Protein AF-A0A2G6J8K9-F1 (afdb_monomer_lite)

pLDDT: mean 83.08, std 15.12, range [38.12, 98.62]

Foldseek 3Di:
DDDDDDDDDDDDDDDDDDDDDDPDPDDQDADPLLVVLQVQLVVLVDQCSLVVSLVSLVVCLVVVVVDPRHPRNVSSVVSNVSSVVSNVVSVVVVCVVVVVVVLLVVLLVQCVQVVVQVVLLVVLQLVQLVDWDADPVRHTDDRFGDADKLDWVVNDQCCPVVALKRPDDQVSCVDPNNVSSVGGDDDIGRWTKMWHDDRFKIKIKIWGDHRNPPDIWIWIKMWGADPVRDIDIDDRPTDPSRD

Sequence (243 aa):
MNSKEAMKSSSCSPPGKVQPSPLTPQKPKTSTLAIVALVFSLLFFIPFFPLIGAILGIVALVRVSSRLHLSGKGLAIAAIPVGFFVFVVFQATMAAIAIPAFTRYLRKAKSVEATEGLGKIRLGAKSFTQVEHVDKTKALLTAGFPVGDTGWTPSERCCASGTPTCTSAATSWNTPLWRALKFQISGPHYYQFRYTGTASSFVAEARGDLDCDGVFSSYTIRGTRNADGSVWITGPVIRNELE

Secondary structure (DSSP, 8-state):
----------PPPPPPP-PPPP----PPPBPHHHHHHHHHHH-TTSTTHHHHHHHHHHHHHHHHHT-TT-B-HHHHHHHHHHHHHHHHHHHHHHHHHHHHHHHHHHHHHHHHHHHHHHHHHHHHHHHHTTS--B-TTSPBPPSSSPPEE--SBSSS-GGGGSSSS----GGGG-SHHHHHTT----S--S-EEEEEE-SSEEEEEEEE-SSSSS--EEEEEEEEE-TTS-EEEEEEEEESTT-

Radius of gyration: 43.78 Å; chains: 1; bounding box: 105×67×148 Å

Structure (mmCIF, N/CA/C/O backbone):
data_AF-A0A2G6J8K9-F1
#
_entry.id   AF-A0A2G6J8K9-F1
#
loop_
_atom_site.group_PDB
_atom_site.id
_atom_site.type_symbol
_atom_site.label_atom_id
_atom_site.label_alt_id
_atom_site.label_comp_id
_atom_site.label_asym_id
_atom_site.label_entity_id
_atom_site.label_seq_id
_atom_site.pdbx_PDB_ins_code
_atom_site.Cartn_x
_atom_site.Cartn_y
_atom_site.Cartn_z
_atom_site.occupancy
_atom_site.B_iso_or_equiv
_atom_site.auth_seq_id
_atom_site.auth_comp_id
_atom_site.auth_asym_id
_atom_site.auth_atom_id
_atom_site.pdbx_PDB_model_num
ATOM 1 N N . MET A 1 1 ? -72.322 52.592 115.927 1.00 38.12 1 MET A N 1
ATOM 2 C CA . MET A 1 1 ? -72.782 53.449 114.813 1.00 38.12 1 MET A CA 1
ATOM 3 C C . MET A 1 1 ? -72.254 52.882 113.503 1.00 38.12 1 MET A C 1
ATOM 5 O O . MET A 1 1 ? -71.100 52.490 113.453 1.00 38.12 1 MET A O 1
ATOM 9 N N . ASN A 1 2 ? -73.151 52.749 112.524 1.00 40.47 2 ASN A N 1
ATOM 10 C CA . ASN A 1 2 ? -73.012 52.059 111.233 1.00 40.47 2 ASN A CA 1
ATOM 11 C C . ASN A 1 2 ? -71.862 52.559 110.338 1.00 40.47 2 ASN A C 1
ATOM 13 O O . ASN A 1 2 ? -71.649 53.764 110.262 1.00 40.47 2 ASN A O 1
ATOM 17 N N . SER A 1 3 ? -71.249 51.660 109.553 1.00 41.09 3 SER A N 1
ATOM 18 C CA . SER A 1 3 ? -71.538 51.539 108.108 1.00 41.09 3 SER A CA 1
ATOM 19 C C . SER A 1 3 ? -70.745 50.416 107.418 1.00 41.09 3 SER A C 1
ATOM 21 O O . SER A 1 3 ? -69.646 50.056 107.823 1.00 41.09 3 SER A O 1
ATOM 23 N N . LYS A 1 4 ? -71.400 49.847 106.401 1.00 48.12 4 LYS A N 1
ATOM 24 C CA . LYS A 1 4 ? -71.054 48.708 105.531 1.00 48.12 4 LYS A CA 1
ATOM 25 C C . LYS A 1 4 ? -70.060 49.113 104.434 1.00 48.12 4 LYS A C 1
ATOM 27 O O . LYS A 1 4 ? -70.138 50.262 104.036 1.00 48.12 4 LYS A O 1
ATOM 32 N N . GLU A 1 5 ? -69.331 48.150 103.852 1.00 48.12 5 GLU A N 1
ATOM 33 C CA . GLU A 1 5 ? -69.071 47.987 102.395 1.00 48.12 5 GLU A CA 1
ATOM 34 C C . GLU A 1 5 ? -68.638 46.519 102.146 1.00 48.12 5 GLU A C 1
ATOM 36 O O . GLU A 1 5 ? -67.693 46.030 102.750 1.00 48.12 5 GLU A O 1
ATOM 41 N N . ALA A 1 6 ? -69.492 45.665 101.570 1.00 45.97 6 ALA A N 1
ATOM 42 C CA . ALA A 1 6 ? -69.664 45.388 100.135 1.00 45.97 6 ALA A CA 1
ATOM 43 C C . ALA A 1 6 ? -68.544 44.504 99.528 1.00 45.97 6 ALA A C 1
ATOM 45 O O . ALA A 1 6 ? -67.516 44.960 99.043 1.00 45.97 6 ALA A O 1
ATOM 46 N N . MET A 1 7 ? -68.806 43.195 99.546 1.00 41.75 7 MET A N 1
ATOM 47 C CA . MET A 1 7 ? -68.012 42.098 98.988 1.00 41.75 7 MET A CA 1
ATOM 48 C C . MET A 1 7 ? -68.175 42.068 97.453 1.00 41.75 7 MET A C 1
ATOM 50 O O . MET A 1 7 ? -69.289 41.876 96.964 1.00 41.75 7 MET A O 1
ATOM 54 N N . LYS A 1 8 ? -67.093 42.261 96.680 1.00 46.97 8 LYS A N 1
ATOM 55 C CA . LYS A 1 8 ? -67.105 42.148 95.209 1.00 46.97 8 LYS A CA 1
ATOM 56 C C . LYS A 1 8 ? -66.384 40.876 94.757 1.00 46.97 8 LYS A C 1
ATOM 58 O O . LYS A 1 8 ? -65.197 40.691 95.002 1.00 46.97 8 LYS A O 1
ATOM 63 N N . SER A 1 9 ? -67.161 40.014 94.106 1.00 46.62 9 SER A N 1
ATOM 64 C CA . SER A 1 9 ? -66.776 38.778 93.422 1.00 46.62 9 SER A CA 1
ATOM 65 C C . SER A 1 9 ? -65.654 39.000 92.399 1.00 46.62 9 SER A C 1
ATOM 67 O O . SER A 1 9 ? -65.756 39.893 91.558 1.00 46.62 9 SER A O 1
ATOM 69 N N . SER A 1 10 ? -64.616 38.160 92.450 1.00 49.78 10 SER A N 1
ATOM 70 C CA . SER A 1 10 ? -63.617 38.013 91.389 1.00 49.78 10 SER A CA 1
ATOM 71 C C . SER A 1 10 ? -63.545 36.533 91.012 1.00 49.78 10 SER A C 1
ATOM 73 O O . SER A 1 10 ? -63.047 35.699 91.767 1.00 49.78 10 SER A O 1
ATOM 75 N N . SER A 1 11 ? -64.153 36.195 89.876 1.00 47.72 11 SER A N 1
ATOM 76 C CA . SER A 1 11 ? -64.235 34.847 89.318 1.00 47.72 11 SER A CA 1
ATOM 77 C C . SER A 1 11 ? -62.909 34.440 88.670 1.00 47.72 11 SER A C 1
ATOM 79 O O . SER A 1 11 ? -62.469 35.068 87.708 1.00 47.72 11 SER A O 1
ATOM 81 N N . CYS A 1 12 ? -62.306 33.355 89.150 1.00 42.00 12 CYS A N 1
ATOM 82 C CA . CYS A 1 12 ? -61.176 32.693 88.504 1.00 42.00 12 CYS A CA 1
ATOM 83 C C . CYS A 1 12 ? -61.715 31.699 87.452 1.00 42.00 12 CYS A C 1
ATOM 85 O O . CYS A 1 12 ? -62.449 30.777 87.803 1.00 42.00 12 CYS A O 1
ATOM 87 N N . SER A 1 13 ? -61.400 31.904 86.166 1.00 52.53 13 SER A N 1
ATOM 88 C CA . SER A 1 13 ? -61.689 30.937 85.089 1.00 52.53 13 SER A CA 1
ATOM 89 C C . SER A 1 13 ? -60.585 29.873 84.996 1.00 52.53 13 SER A C 1
ATOM 91 O O . SER A 1 13 ? -59.412 30.220 85.141 1.00 52.53 13 SER A O 1
ATOM 93 N N . PRO A 1 14 ? -60.917 28.596 84.726 1.00 60.81 14 PRO A N 1
ATOM 94 C CA . PRO A 1 14 ? -59.929 27.529 84.586 1.00 60.81 14 PRO A CA 1
ATOM 95 C C . PRO A 1 14 ? -59.166 27.599 83.245 1.00 60.81 14 PRO A C 1
ATOM 97 O O . PRO A 1 14 ? -59.677 28.149 82.266 1.00 60.81 14 PRO A O 1
ATOM 100 N N . PRO A 1 15 ? -57.947 27.028 83.171 1.00 53.97 15 PRO A N 1
ATOM 101 C CA . PRO A 1 15 ? -57.087 27.097 81.991 1.00 53.97 15 PRO A CA 1
ATOM 102 C C . PRO A 1 15 ? -57.654 26.282 80.818 1.00 53.97 15 PRO A C 1
ATOM 104 O O . PRO A 1 15 ? -58.035 25.119 80.965 1.00 53.97 15 PRO A O 1
ATOM 107 N N . GLY A 1 16 ? -57.688 26.900 79.634 1.00 49.59 16 GLY A N 1
ATOM 108 C CA . GLY A 1 16 ? -58.119 26.269 78.388 1.00 49.59 16 GLY A CA 1
ATOM 109 C C . GLY A 1 16 ? -57.218 25.094 77.995 1.00 49.59 16 GLY A C 1
ATOM 110 O O . GLY A 1 16 ? -55.992 25.197 78.011 1.00 49.59 16 GLY A O 1
ATOM 111 N N . LYS A 1 17 ? -57.831 23.963 77.629 1.00 49.38 17 LYS A N 1
ATOM 112 C CA . LYS A 1 17 ? -57.125 22.796 77.089 1.00 49.38 17 LYS A CA 1
ATOM 113 C C . LYS A 1 17 ? -56.501 23.151 75.735 1.00 49.38 17 LYS A C 1
ATOM 115 O O . LYS A 1 17 ? -57.218 23.496 74.801 1.00 49.38 17 LYS A O 1
ATOM 120 N N . VAL A 1 18 ? -55.181 23.015 75.617 1.00 56.81 18 VAL A N 1
ATOM 121 C CA . VAL A 1 18 ? -54.472 23.058 74.331 1.00 56.81 18 VAL A CA 1
ATOM 122 C C . VAL A 1 18 ? -54.778 21.764 73.581 1.00 56.81 18 VAL A C 1
ATOM 124 O O . VAL A 1 18 ? -54.439 20.671 74.032 1.00 56.81 18 VAL A O 1
ATOM 127 N N . GLN A 1 19 ? -55.463 21.887 72.452 1.00 51.47 19 GLN A N 1
ATOM 128 C CA . GLN A 1 19 ? -55.810 20.775 71.577 1.00 51.47 19 GLN A CA 1
ATOM 129 C C . GLN A 1 19 ? -54.611 20.487 70.650 1.00 51.47 19 GLN A C 1
ATOM 131 O O . GLN A 1 19 ? -54.146 21.411 69.982 1.00 51.47 19 GLN A O 1
ATOM 136 N N . PRO A 1 20 ? -54.058 19.260 70.607 1.00 54.25 20 PRO A N 1
ATOM 137 C CA . PRO A 1 20 ? -52.953 18.944 69.708 1.00 54.25 20 PRO A CA 1
ATOM 138 C C . PRO A 1 20 ? -53.436 18.934 68.250 1.00 54.25 20 PRO A C 1
ATOM 140 O O . PRO A 1 20 ? -54.404 18.255 67.908 1.00 54.25 20 PRO A O 1
ATOM 143 N N . SER A 1 21 ? -52.758 19.700 67.393 1.00 52.22 21 SER A N 1
ATOM 144 C CA . SER A 1 21 ? -53.014 19.751 65.950 1.00 52.22 21 SER A CA 1
ATOM 145 C C . SER A 1 21 ? -52.847 18.368 65.295 1.00 52.22 21 SER A C 1
ATOM 147 O O . SER A 1 21 ? -51.946 17.622 65.689 1.00 52.22 21 SER A O 1
ATOM 149 N N . PRO A 1 22 ? -53.640 18.012 64.264 1.00 51.72 22 PRO A N 1
ATOM 150 C CA . PRO A 1 22 ? -53.501 16.729 63.582 1.00 51.72 22 PRO A CA 1
ATOM 151 C C . PRO A 1 22 ? -52.156 16.664 62.848 1.00 51.72 22 PRO A C 1
ATOM 153 O O . PRO A 1 22 ? -51.859 17.514 62.007 1.00 51.72 22 PRO A O 1
ATOM 156 N N . LEU A 1 23 ? -51.346 15.642 63.131 1.00 47.69 23 LEU A N 1
ATOM 157 C CA . LEU A 1 23 ? -50.164 15.310 62.336 1.00 47.69 23 LEU A CA 1
ATOM 158 C C . LEU A 1 23 ? -50.631 14.796 60.967 1.00 47.69 23 LEU A C 1
ATOM 160 O O . LEU A 1 23 ? -50.837 13.599 60.778 1.00 47.69 23 LEU A O 1
ATOM 164 N N . THR A 1 24 ? -50.830 15.688 59.998 1.00 58.38 24 THR A N 1
ATOM 165 C CA . THR A 1 24 ? -51.022 15.268 58.606 1.00 58.38 24 THR A CA 1
ATOM 166 C C . THR A 1 24 ? -49.774 14.507 58.147 1.00 58.38 24 THR A C 1
ATOM 168 O O . THR A 1 24 ? -48.673 15.053 58.289 1.00 58.38 24 THR A O 1
ATOM 171 N N . PRO A 1 25 ? -49.901 13.292 57.581 1.00 56.62 25 PRO A N 1
ATOM 172 C CA . PRO A 1 25 ? -48.766 12.553 57.042 1.00 56.62 25 PRO A CA 1
ATOM 173 C C . PRO A 1 25 ? -48.065 13.405 55.976 1.00 56.62 25 PRO A C 1
ATOM 175 O O . PRO A 1 25 ? -48.616 13.654 54.903 1.00 56.62 25 PRO A O 1
ATOM 178 N N . GLN A 1 26 ? -46.864 13.905 56.273 1.00 56.06 26 GLN A N 1
ATOM 179 C CA . GLN A 1 26 ? -46.052 14.625 55.295 1.00 56.06 26 GLN A CA 1
ATOM 180 C C . GLN A 1 26 ? -45.696 13.653 54.166 1.00 56.06 26 GLN A C 1
ATOM 182 O O . GLN A 1 26 ? -44.908 12.727 54.351 1.00 56.06 26 GLN A O 1
ATOM 187 N N . LYS A 1 27 ? -46.305 13.847 52.991 1.00 59.97 27 LYS A N 1
ATOM 188 C CA . LYS A 1 27 ? -46.014 13.064 51.787 1.00 59.97 27 LYS A CA 1
ATOM 189 C C . LYS A 1 27 ? -44.524 13.250 51.447 1.00 59.97 27 LYS A C 1
ATOM 191 O O . LYS A 1 27 ? -44.116 14.388 51.196 1.00 59.97 27 LYS A O 1
ATOM 196 N N . PRO A 1 28 ? -43.698 12.190 51.459 1.00 60.91 28 PRO A N 1
ATOM 197 C CA . PRO A 1 28 ? -42.257 12.326 51.277 1.00 60.91 28 PRO A CA 1
ATOM 198 C C . PRO A 1 28 ? -41.944 12.936 49.903 1.00 60.91 28 PRO A C 1
ATOM 200 O O . PRO A 1 28 ? -42.417 12.447 48.878 1.00 60.91 28 PRO A O 1
ATOM 203 N N . LYS A 1 29 ? -41.154 14.018 49.881 1.00 66.50 29 LYS A N 1
ATOM 204 C CA . LYS A 1 29 ? -40.707 14.691 48.650 1.00 66.50 29 LYS A CA 1
ATOM 205 C C . LYS A 1 29 ? -39.437 14.011 48.131 1.00 66.50 29 LYS A C 1
ATOM 207 O O . LYS A 1 29 ? -38.464 13.865 48.872 1.00 66.50 29 LYS A O 1
ATOM 212 N N . THR A 1 30 ? -39.446 13.584 46.873 1.00 67.69 30 THR A N 1
ATOM 213 C CA . THR A 1 30 ? -38.285 12.993 46.194 1.00 67.69 30 THR A CA 1
ATOM 214 C C . THR A 1 30 ? -37.224 14.053 45.910 1.00 67.69 30 THR A C 1
ATOM 216 O O . THR A 1 30 ? -37.538 15.189 45.563 1.00 67.69 30 THR A O 1
ATOM 219 N N . SER A 1 31 ? -35.948 13.695 46.064 1.00 71.00 31 SER A N 1
ATOM 220 C CA . SER A 1 31 ? -34.842 14.631 45.840 1.00 71.00 31 SER A CA 1
ATOM 221 C C . SER A 1 31 ? -34.649 14.902 44.344 1.00 71.00 31 SER A C 1
ATOM 223 O O . SER A 1 31 ? -34.338 13.980 43.589 1.00 71.00 31 SER A O 1
ATOM 225 N N . THR A 1 32 ? -34.773 16.163 43.916 1.00 78.94 32 THR A N 1
ATOM 226 C CA . THR A 1 32 ? -34.560 16.597 42.520 1.00 78.94 32 THR A CA 1
ATOM 227 C C . THR A 1 32 ? -33.202 16.147 41.983 1.00 78.94 32 THR A C 1
ATOM 229 O O . THR A 1 32 ? -33.098 15.742 40.832 1.00 78.94 32 THR A O 1
ATOM 232 N N . LEU A 1 33 ? -32.171 16.125 42.837 1.00 71.75 33 LEU A N 1
ATOM 233 C CA . LEU A 1 33 ? -30.823 15.688 42.466 1.00 71.75 33 LEU A CA 1
ATOM 234 C C . LEU A 1 33 ? -30.770 14.202 42.061 1.00 71.75 33 LEU A C 1
ATOM 236 O O . LEU A 1 33 ? -30.007 13.844 41.173 1.00 71.75 33 LEU A O 1
ATOM 240 N N . ALA A 1 34 ? -31.594 13.346 42.678 1.00 73.06 34 ALA A N 1
ATOM 241 C CA . ALA A 1 34 ? -31.662 11.922 42.339 1.00 73.06 34 ALA A CA 1
ATOM 242 C C . ALA A 1 34 ? -32.376 11.692 40.998 1.00 73.06 34 ALA A C 1
ATOM 244 O O . ALA A 1 34 ? -31.975 10.825 40.227 1.00 73.06 34 ALA A O 1
ATOM 245 N N . ILE A 1 35 ? -33.400 12.499 40.699 1.00 77.44 35 ILE A N 1
ATOM 246 C CA . ILE A 1 35 ? -34.094 12.478 39.404 1.00 77.44 35 ILE A CA 1
ATOM 247 C C . ILE A 1 35 ? -33.148 12.962 38.301 1.00 77.44 35 ILE A C 1
ATOM 249 O O . ILE A 1 35 ? -33.030 12.310 37.272 1.00 77.44 35 ILE A O 1
ATOM 253 N N . VAL A 1 36 ? -32.424 14.061 38.535 1.00 80.75 36 VAL A N 1
ATOM 254 C CA . VAL A 1 36 ? -31.429 14.582 37.588 1.00 80.75 36 VAL A CA 1
ATOM 255 C C . VAL A 1 36 ? -30.325 13.549 37.348 1.00 80.75 36 VAL A C 1
ATOM 257 O O . VAL A 1 36 ? -30.042 13.242 36.197 1.00 80.75 36 VAL A O 1
ATOM 260 N N . ALA A 1 37 ? -29.767 12.932 38.394 1.00 74.19 37 ALA A N 1
ATOM 261 C CA . ALA A 1 37 ? -28.772 11.867 38.236 1.00 74.19 37 ALA A CA 1
ATOM 262 C C . ALA A 1 37 ? -29.293 10.695 37.382 1.00 74.19 37 ALA A C 1
ATOM 264 O O . ALA A 1 37 ? -28.580 10.215 36.504 1.00 74.19 37 ALA A O 1
ATOM 265 N N . LEU A 1 38 ? -30.552 10.283 37.577 1.00 71.50 38 LEU A N 1
ATOM 266 C CA . LEU A 1 38 ? -31.183 9.239 36.767 1.00 71.50 38 LEU A CA 1
ATOM 267 C C . LEU A 1 38 ? -31.327 9.659 35.295 1.00 71.50 38 LEU A C 1
ATOM 269 O O . LEU A 1 38 ? -30.992 8.881 34.407 1.00 71.50 38 LEU A O 1
ATOM 273 N N . VAL A 1 39 ? -31.793 10.883 35.031 1.00 81.38 39 VAL A N 1
ATOM 274 C CA . VAL A 1 39 ? -31.961 11.410 33.665 1.00 81.38 39 VAL A CA 1
ATOM 275 C C . VAL A 1 39 ? -30.617 11.492 32.945 1.00 81.38 39 VAL A C 1
ATOM 277 O O . VAL A 1 39 ? -30.526 11.061 31.802 1.00 81.38 39 VAL A O 1
ATOM 280 N N . PHE A 1 40 ? -29.565 11.972 33.612 1.00 75.94 40 PHE A N 1
ATOM 281 C CA . PHE A 1 40 ? -28.215 12.027 33.043 1.00 75.94 40 PHE A CA 1
ATOM 282 C C . PHE A 1 40 ? -27.614 10.633 32.808 1.00 75.94 40 PHE A C 1
ATOM 284 O O . PHE A 1 40 ? -26.950 10.432 31.794 1.00 75.94 40 PHE A O 1
ATOM 291 N N . SER A 1 41 ? -27.896 9.652 33.674 1.00 68.50 41 SER A N 1
ATOM 292 C CA . SER A 1 41 ? -27.532 8.248 33.420 1.00 68.50 41 SER A CA 1
ATOM 293 C C . SER A 1 41 ? -28.306 7.630 32.248 1.00 68.50 41 SER A C 1
ATOM 295 O O . SER A 1 41 ? -27.764 6.786 31.541 1.00 68.50 41 SER A O 1
ATOM 297 N N . LEU A 1 42 ? -29.555 8.048 32.018 1.00 73.50 42 LEU A N 1
ATOM 298 C CA . LEU A 1 42 ? -30.379 7.613 30.882 1.00 73.50 42 LEU A CA 1
ATOM 299 C C . LEU A 1 42 ? -30.050 8.356 29.578 1.00 73.50 42 LEU A C 1
ATOM 301 O O . LEU A 1 42 ? -30.476 7.929 28.508 1.00 73.50 42 LEU A O 1
ATOM 305 N N . LEU A 1 43 ? -29.270 9.437 29.635 1.00 77.94 43 LEU A N 1
ATOM 306 C CA . LEU A 1 43 ? -28.836 10.227 28.481 1.00 77.94 43 LEU A CA 1
ATOM 307 C C . LEU A 1 43 ? -27.595 9.596 27.823 1.00 77.94 43 LEU A C 1
ATOM 309 O O . LEU A 1 43 ? -26.556 10.226 27.640 1.00 77.94 43 LEU A O 1
ATOM 313 N N . PHE A 1 44 ? -27.713 8.315 27.473 1.00 67.12 44 PHE A N 1
ATOM 314 C CA . PHE A 1 44 ? -26.620 7.475 26.968 1.00 67.12 44 PHE A CA 1
ATOM 315 C C . PHE A 1 44 ? -26.091 7.891 25.587 1.00 67.12 44 PHE A C 1
ATOM 317 O O . PHE A 1 44 ? -25.015 7.459 25.188 1.00 67.12 44 PHE A O 1
ATOM 324 N N . PHE A 1 45 ? -26.833 8.731 24.860 1.00 67.75 45 PHE A N 1
ATOM 325 C CA . PHE A 1 45 ? -26.471 9.198 23.520 1.00 67.75 45 PHE A CA 1
ATOM 326 C C . PHE A 1 45 ? -25.323 10.219 23.499 1.00 67.75 45 PHE A C 1
ATOM 328 O O . PHE A 1 45 ? -24.752 10.448 22.434 1.00 67.75 45 PHE A O 1
ATOM 335 N N . ILE A 1 46 ? -24.982 10.839 24.637 1.00 78.88 46 ILE A N 1
ATOM 336 C CA . ILE A 1 46 ? -23.885 11.811 24.714 1.00 78.88 46 ILE A CA 1
ATOM 337 C C . ILE A 1 46 ? -22.691 11.166 25.432 1.00 78.88 46 ILE A C 1
ATOM 339 O O . ILE A 1 46 ? -22.830 10.736 26.584 1.00 78.88 46 ILE A O 1
ATOM 343 N N . PRO A 1 47 ? -21.503 11.101 24.800 1.00 68.19 47 PRO A N 1
ATOM 344 C CA . PRO A 1 47 ? -20.325 10.526 25.436 1.00 68.19 47 PRO A CA 1
ATOM 345 C C . PRO A 1 47 ? -20.012 11.264 26.749 1.00 68.19 47 PRO A C 1
ATOM 347 O O . PRO A 1 47 ? -20.124 12.485 26.833 1.00 68.19 47 PRO A O 1
ATOM 350 N N . PHE A 1 48 ? -19.638 10.500 27.783 1.00 75.88 48 PHE A N 1
ATOM 351 C CA . PHE A 1 48 ? -19.308 10.947 29.152 1.00 75.88 48 PHE A CA 1
ATOM 352 C C . PHE A 1 48 ? -20.473 11.393 30.061 1.00 75.88 48 PHE A C 1
ATOM 354 O O . PHE A 1 48 ? -20.282 11.479 31.275 1.00 75.88 48 PHE A O 1
ATOM 361 N N . PHE A 1 49 ? -21.693 11.590 29.555 1.00 80.88 49 PHE A N 1
ATOM 362 C CA . PHE A 1 49 ? -22.848 11.949 30.399 1.00 80.88 49 PHE A CA 1
ATOM 363 C C . PHE A 1 49 ? -23.244 10.868 31.423 1.00 80.88 49 PHE A C 1
ATOM 365 O O . PHE A 1 49 ? -23.537 11.232 32.564 1.00 80.88 49 PHE A O 1
ATOM 372 N N . PRO A 1 50 ? -23.155 9.559 31.113 1.00 74.69 50 PRO A N 1
ATOM 373 C CA . PRO A 1 50 ? -23.367 8.504 32.106 1.00 74.69 50 PRO A CA 1
ATOM 374 C C . PRO A 1 50 ? -22.360 8.536 33.271 1.00 74.69 50 PRO A C 1
ATOM 376 O O . PRO A 1 50 ? -22.716 8.217 34.404 1.00 74.69 50 PRO A O 1
ATOM 379 N N . LEU A 1 51 ? -21.118 8.978 33.022 1.00 78.38 51 LEU A N 1
ATOM 380 C CA . LEU A 1 51 ? -20.100 9.189 34.063 1.00 78.38 51 LEU A CA 1
ATOM 381 C C . LEU A 1 51 ? -20.483 10.360 34.975 1.00 78.38 51 LEU A C 1
ATOM 383 O O . LEU A 1 51 ? -20.415 10.242 36.197 1.00 78.38 51 LEU A O 1
ATOM 387 N N . ILE A 1 52 ? -20.947 11.468 34.390 1.00 81.88 52 ILE A N 1
ATOM 388 C CA . ILE A 1 52 ? -21.464 12.620 35.142 1.00 81.88 52 ILE A CA 1
ATOM 389 C C . ILE A 1 52 ? -22.696 12.205 35.966 1.00 81.88 52 ILE A C 1
ATOM 391 O O . ILE A 1 52 ? -22.783 12.547 37.144 1.00 81.88 52 ILE A O 1
ATOM 395 N N . GLY A 1 53 ? -23.608 11.416 35.391 1.00 75.94 53 GLY A N 1
ATOM 396 C CA . GLY A 1 53 ? -24.776 10.851 36.075 1.00 75.94 53 GLY A CA 1
ATOM 397 C C . GLY A 1 53 ? -24.404 9.963 37.265 1.00 75.94 53 GLY A C 1
ATOM 398 O O . GLY A 1 53 ? -24.968 10.121 38.349 1.00 75.94 53 GLY A O 1
ATOM 399 N N . ALA A 1 54 ? -23.391 9.104 37.116 1.00 77.44 54 ALA A N 1
ATOM 400 C CA . ALA A 1 54 ? -22.866 8.282 38.205 1.00 77.44 54 ALA A CA 1
ATOM 401 C C . ALA A 1 54 ? -22.244 9.130 39.334 1.00 77.44 54 ALA A C 1
ATOM 403 O O . ALA A 1 54 ? -22.544 8.901 40.507 1.00 77.44 54 ALA A O 1
ATOM 404 N N . ILE A 1 55 ? -21.446 10.154 38.998 1.00 82.56 55 ILE A N 1
ATOM 405 C CA . ILE A 1 55 ? -20.858 11.089 39.977 1.00 82.56 55 ILE A CA 1
ATOM 406 C C . ILE A 1 55 ? -21.961 11.856 40.724 1.00 82.56 55 ILE A C 1
ATOM 408 O O . ILE A 1 55 ? -21.939 11.939 41.954 1.00 82.56 55 ILE A O 1
ATOM 412 N N . LEU A 1 56 ? -22.968 12.369 40.009 1.00 81.31 56 LEU A N 1
ATOM 413 C CA . LEU A 1 56 ? -24.125 13.037 40.613 1.00 81.31 56 LEU A CA 1
ATOM 414 C C . LEU A 1 56 ? -24.949 12.083 41.487 1.00 81.31 56 LEU A C 1
ATOM 416 O O . LEU A 1 56 ? -25.450 12.500 42.532 1.00 81.31 56 LEU A O 1
ATOM 420 N N . GLY A 1 57 ? -25.045 10.806 41.112 1.00 76.25 57 GLY A N 1
ATOM 421 C CA . GLY A 1 57 ? -25.653 9.749 41.919 1.00 76.25 57 GLY A CA 1
ATOM 422 C C . GLY A 1 57 ? -24.937 9.549 43.257 1.00 76.25 57 GLY A C 1
ATOM 423 O O . GLY A 1 57 ? -25.593 9.511 44.298 1.00 76.25 57 GLY A O 1
ATOM 424 N N . ILE A 1 58 ? -23.599 9.521 43.255 1.00 79.88 58 ILE A N 1
ATOM 425 C CA . ILE A 1 58 ? -22.776 9.440 44.475 1.00 79.88 58 ILE A CA 1
ATOM 426 C C . ILE A 1 58 ? -23.010 10.669 45.367 1.00 79.88 58 ILE A C 1
ATOM 428 O O . ILE A 1 58 ? -23.283 10.529 46.561 1.00 79.88 58 ILE A O 1
ATOM 432 N N . VAL A 1 59 ? -22.983 11.879 44.795 1.00 80.88 59 VAL A N 1
ATOM 433 C CA . VAL A 1 59 ? -23.227 13.127 45.543 1.00 80.88 59 VAL A CA 1
ATOM 434 C C . VAL A 1 59 ? -24.654 13.172 46.112 1.00 80.88 59 VAL A C 1
ATOM 436 O O . VAL A 1 59 ? -24.855 13.577 47.262 1.00 80.88 59 VAL A O 1
ATOM 439 N N . ALA A 1 60 ? -25.652 12.714 45.350 1.00 76.50 60 ALA A N 1
ATOM 440 C CA . ALA A 1 60 ? -27.033 12.589 45.810 1.00 76.50 60 ALA A CA 1
ATOM 441 C C . ALA A 1 60 ? -27.160 11.603 46.973 1.00 76.50 60 ALA A C 1
ATOM 443 O O . ALA A 1 60 ? -27.871 11.891 47.938 1.00 76.50 60 ALA A O 1
ATOM 444 N N . LEU A 1 61 ? -26.446 10.478 46.911 1.00 73.88 61 LEU A N 1
ATOM 445 C CA . LEU A 1 61 ? -26.444 9.461 47.954 1.00 73.88 61 LEU A CA 1
ATOM 446 C C . LEU A 1 61 ? -25.874 10.006 49.269 1.00 73.88 61 LEU A C 1
ATOM 448 O O . LEU A 1 61 ? -26.519 9.875 50.312 1.00 73.88 61 LEU A O 1
ATOM 452 N N . VAL A 1 62 ? -24.723 10.687 49.211 1.00 79.75 62 VAL A N 1
ATOM 453 C CA . VAL A 1 62 ? -24.089 11.314 50.383 1.00 79.75 62 VAL A CA 1
ATOM 454 C C . VAL A 1 62 ? -25.045 12.323 51.022 1.00 79.75 62 VAL A C 1
ATOM 456 O O . VAL A 1 62 ? -25.292 12.256 52.225 1.00 79.75 62 VAL A O 1
ATOM 459 N N . ARG A 1 63 ? -25.676 13.189 50.219 1.00 73.88 63 ARG A N 1
ATOM 460 C CA . ARG A 1 63 ? -26.557 14.265 50.706 1.00 73.88 63 ARG A CA 1
ATOM 461 C C . ARG A 1 63 ? -27.908 13.770 51.243 1.00 73.88 63 ARG A C 1
ATOM 463 O O . ARG A 1 63 ? -28.440 14.354 52.187 1.00 73.88 63 ARG A O 1
ATOM 470 N N . VAL A 1 64 ? -28.477 12.715 50.650 1.00 69.81 64 VAL A N 1
ATOM 471 C CA . VAL A 1 64 ? -29.732 12.085 51.110 1.00 69.81 64 VAL A CA 1
ATOM 472 C C . VAL A 1 64 ? -29.495 11.221 52.348 1.00 69.81 64 VAL A C 1
ATOM 474 O O . VAL A 1 64 ? -30.384 11.112 53.191 1.00 69.81 64 VAL A O 1
ATOM 477 N N . SER A 1 65 ? -28.304 10.635 52.513 1.00 67.44 65 SER A N 1
ATOM 478 C CA . SER A 1 65 ? -27.968 9.903 53.741 1.00 67.44 65 SER A CA 1
ATOM 479 C C . SER A 1 65 ? -28.081 10.790 54.990 1.00 67.44 65 SER A C 1
ATOM 481 O O . SER A 1 65 ? -28.523 10.312 56.031 1.00 67.44 65 SER A O 1
ATOM 483 N N . SER A 1 66 ? -27.799 12.091 54.853 1.00 68.88 66 SER A N 1
ATOM 484 C CA . SER A 1 66 ? -27.774 13.068 55.947 1.00 68.88 66 SER A CA 1
ATOM 485 C C . SER A 1 66 ? -29.146 13.640 56.345 1.00 68.88 66 SER A C 1
ATOM 487 O O . SER A 1 66 ? -29.225 14.414 57.296 1.00 68.88 66 SER A O 1
ATOM 489 N N . ARG A 1 67 ? -30.238 13.335 55.624 1.00 65.56 67 ARG A N 1
ATOM 490 C CA . ARG A 1 67 ? -31.578 13.917 55.857 1.00 65.56 67 ARG A CA 1
ATOM 491 C C . ARG A 1 67 ? -32.633 12.802 55.922 1.00 65.56 67 ARG A C 1
ATOM 493 O O . ARG A 1 67 ? -33.005 12.238 54.898 1.00 65.56 67 ARG A O 1
ATOM 500 N N . LEU A 1 68 ? -33.162 12.521 57.119 1.00 57.22 68 LEU A N 1
ATOM 501 C CA . LEU A 1 68 ? -34.077 11.395 57.398 1.00 57.22 68 LEU A CA 1
ATOM 502 C C . LEU A 1 68 ? -35.445 11.461 56.671 1.00 57.22 68 LEU A C 1
ATOM 504 O O . LEU A 1 68 ? -36.147 10.461 56.603 1.00 57.22 68 LEU A O 1
ATOM 508 N N . HIS A 1 69 ? -35.830 12.626 56.137 1.00 61.69 69 HIS A N 1
ATOM 509 C CA . HIS A 1 69 ? -37.167 12.904 55.579 1.00 61.69 69 HIS A CA 1
ATOM 510 C C . HIS A 1 69 ? -37.249 12.856 54.036 1.00 61.69 69 HIS A C 1
ATOM 512 O O . HIS A 1 69 ? -38.313 13.096 53.466 1.00 61.69 69 HIS A O 1
ATOM 518 N N . LEU A 1 70 ? -36.134 12.588 53.341 1.00 63.47 70 LEU A N 1
ATOM 519 C CA . LEU A 1 70 ? -36.065 12.550 51.873 1.00 63.47 70 LEU A CA 1
ATOM 520 C C . LEU A 1 70 ? -36.070 11.099 51.375 1.00 63.47 70 LEU A C 1
ATOM 522 O O . LEU A 1 70 ? -35.149 10.331 51.652 1.00 63.47 70 LEU A O 1
ATOM 526 N N . SER A 1 71 ? -37.094 10.732 50.603 1.00 65.06 71 SER A N 1
ATOM 527 C CA . SER A 1 71 ? -37.176 9.423 49.946 1.00 65.06 71 SER A CA 1
ATOM 528 C C . SER A 1 71 ? -36.477 9.493 48.582 1.00 65.06 71 SER A C 1
ATOM 530 O O . SER A 1 71 ? -36.740 10.399 47.794 1.00 65.06 71 SER A O 1
ATOM 532 N N . GLY A 1 72 ? -35.526 8.596 48.313 1.00 66.12 72 GLY A N 1
ATOM 533 C CA . GLY A 1 72 ? -34.709 8.649 47.085 1.00 66.12 72 GLY A CA 1
ATOM 534 C C . GLY A 1 72 ? -33.417 7.829 47.100 1.00 66.12 72 GLY A C 1
ATOM 535 O O . GLY A 1 72 ? -32.761 7.716 46.068 1.00 66.12 72 GLY A O 1
ATOM 536 N N . LYS A 1 73 ? -33.065 7.215 48.241 1.00 70.69 73 LYS A N 1
ATOM 537 C CA . LYS A 1 73 ? -31.878 6.351 48.381 1.00 70.69 73 LYS A CA 1
ATOM 538 C C . LYS A 1 73 ? -31.872 5.207 47.361 1.00 70.69 73 LYS A C 1
ATOM 540 O O . LYS A 1 73 ? -30.862 5.010 46.703 1.00 70.69 73 LYS A O 1
ATOM 545 N N . GLY A 1 74 ? -33.002 4.521 47.166 1.00 75.19 74 GLY A N 1
ATOM 546 C CA . GLY A 1 74 ? -33.109 3.429 46.188 1.00 75.19 74 GLY A CA 1
ATOM 547 C C . GLY A 1 74 ? -32.853 3.877 44.746 1.00 75.19 74 GLY A C 1
ATOM 548 O O . GLY A 1 74 ? -32.168 3.183 44.004 1.00 75.19 74 GLY A O 1
ATOM 549 N N . LEU A 1 75 ? -33.318 5.076 44.376 1.00 71.25 75 LEU A N 1
ATOM 550 C CA . LEU A 1 75 ? -33.103 5.636 43.039 1.00 71.25 75 LEU A CA 1
ATOM 551 C C . LEU A 1 75 ? -31.631 6.012 42.808 1.00 71.25 75 LEU A C 1
ATOM 553 O O . LEU A 1 75 ? -31.081 5.718 41.752 1.00 71.25 75 LEU A O 1
ATOM 557 N N . ALA A 1 76 ? -30.978 6.615 43.808 1.00 74.19 76 ALA A N 1
ATOM 558 C CA . ALA A 1 76 ? -29.556 6.958 43.736 1.00 74.19 76 ALA A CA 1
ATOM 559 C C . ALA A 1 76 ? -28.654 5.710 43.726 1.00 74.19 76 ALA A C 1
ATOM 561 O O . ALA A 1 76 ? -27.689 5.665 42.968 1.00 74.19 76 ALA A O 1
ATOM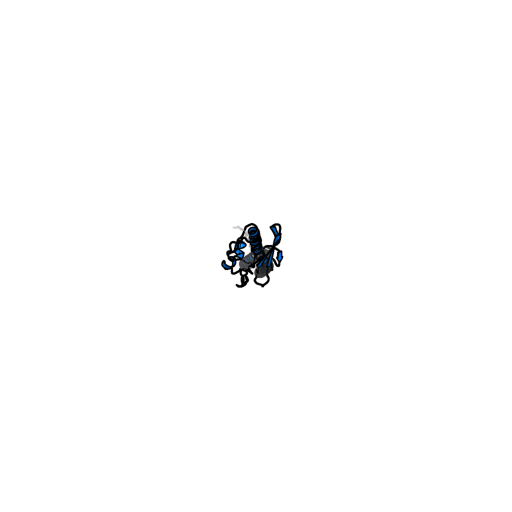 562 N N . ILE A 1 77 ? -28.993 4.679 44.511 1.00 79.12 77 ILE A N 1
ATOM 563 C CA . ILE A 1 77 ? -28.281 3.391 44.509 1.00 79.12 77 ILE A CA 1
ATOM 564 C C . ILE A 1 77 ? -28.437 2.693 43.159 1.00 79.12 77 ILE A C 1
ATOM 566 O O . ILE A 1 77 ? -27.461 2.147 42.667 1.00 79.12 77 ILE A O 1
ATOM 570 N N . ALA A 1 78 ? -29.622 2.733 42.540 1.00 78.88 78 ALA A N 1
ATOM 571 C CA . ALA A 1 78 ? -29.855 2.126 41.230 1.00 78.88 78 ALA A CA 1
ATOM 572 C C . ALA A 1 78 ? -29.127 2.864 40.093 1.00 78.88 78 ALA A C 1
ATOM 574 O O . ALA A 1 78 ? -28.639 2.228 39.161 1.00 78.88 78 ALA A O 1
ATOM 575 N N . ALA A 1 79 ? -29.003 4.193 40.174 1.00 75.19 79 ALA A N 1
ATOM 576 C CA . ALA A 1 79 ? -28.380 5.001 39.125 1.00 75.19 79 ALA A CA 1
ATOM 577 C C . ALA A 1 79 ? -26.880 4.710 38.922 1.00 75.19 79 ALA A C 1
ATOM 579 O O . ALA A 1 79 ? -26.386 4.865 37.807 1.00 75.19 79 ALA A O 1
ATOM 580 N N . ILE A 1 80 ? -26.165 4.273 39.966 1.00 79.12 80 ILE A N 1
ATOM 581 C CA . ILE A 1 80 ? -24.720 3.989 39.921 1.00 79.12 80 ILE A CA 1
ATOM 582 C C . ILE A 1 80 ? -24.395 2.742 39.064 1.00 79.12 80 ILE A C 1
ATOM 584 O O . ILE A 1 80 ? -23.692 2.894 38.062 1.00 79.12 80 ILE A O 1
ATOM 588 N N . PRO A 1 81 ? -24.895 1.524 39.375 1.00 84.50 81 PRO A N 1
ATOM 589 C CA . PRO A 1 81 ? -24.611 0.330 38.583 1.00 84.50 81 PRO A CA 1
ATOM 590 C C . PRO A 1 81 ? -25.254 0.399 37.197 1.00 84.50 81 PRO A C 1
ATOM 592 O O . PRO A 1 81 ? -24.628 -0.021 36.230 1.00 84.50 81 PRO A O 1
ATOM 595 N N . VAL A 1 82 ? -26.459 0.973 37.074 1.00 83.25 82 VAL A N 1
ATOM 596 C CA . VAL A 1 82 ? -27.125 1.136 35.772 1.00 83.25 82 VAL A CA 1
ATOM 597 C C . VAL A 1 82 ? -26.344 2.104 34.885 1.00 83.25 82 VAL A C 1
ATOM 599 O O . VAL A 1 82 ? -26.082 1.782 33.731 1.00 83.25 82 VAL A O 1
ATOM 602 N N . GLY A 1 83 ? -25.914 3.252 35.418 1.00 76.75 83 GLY A N 1
ATOM 603 C CA . GLY A 1 83 ? -25.123 4.227 34.664 1.00 76.75 83 GLY A CA 1
ATOM 604 C C . GLY A 1 83 ? -23.784 3.656 34.195 1.00 76.75 83 GLY A C 1
ATOM 605 O O . GLY A 1 83 ? -23.423 3.816 33.031 1.00 76.75 83 GLY A O 1
ATOM 606 N N . PHE A 1 84 ? -23.075 2.927 35.065 1.00 82.94 84 PHE A N 1
ATOM 607 C CA . PHE A 1 84 ? -21.810 2.284 34.699 1.00 82.94 84 PHE A CA 1
ATOM 608 C C . PHE A 1 84 ? -22.003 1.159 33.674 1.00 82.94 84 PHE A C 1
ATOM 610 O O . PHE A 1 84 ? -21.257 1.078 32.701 1.00 82.94 84 PHE A O 1
ATOM 617 N N . PHE A 1 85 ? -23.028 0.321 33.847 1.00 85.44 85 PHE A N 1
ATOM 618 C CA . PHE A 1 85 ? -23.342 -0.756 32.911 1.00 85.44 85 PHE A CA 1
ATOM 619 C C . PHE A 1 85 ? -23.679 -0.214 31.518 1.00 85.44 85 PHE A C 1
ATOM 621 O O . PHE A 1 85 ? -23.086 -0.643 30.529 1.00 85.44 85 PHE A O 1
ATOM 628 N N . VAL A 1 86 ? -24.568 0.781 31.441 1.00 84.50 86 VAL A N 1
ATOM 629 C CA . VAL A 1 86 ? -24.938 1.432 30.176 1.00 84.50 86 VAL A CA 1
ATOM 630 C C . VAL A 1 86 ? -23.721 2.090 29.524 1.00 84.50 86 VAL A C 1
ATOM 632 O O . VAL A 1 86 ? -23.524 1.939 28.321 1.00 84.50 86 VAL A O 1
ATOM 635 N N . PHE A 1 87 ? -22.862 2.754 30.306 1.00 85.06 87 PHE A N 1
ATOM 636 C CA . PHE A 1 87 ? -21.620 3.343 29.805 1.00 85.06 87 PHE A CA 1
ATOM 637 C C . PHE A 1 87 ? -20.690 2.300 29.176 1.00 85.06 87 PHE A C 1
ATOM 639 O O . PHE A 1 87 ? -20.251 2.478 28.041 1.00 85.06 87 PHE A O 1
ATOM 646 N N . VAL A 1 88 ? -20.410 1.201 29.884 1.00 87.75 88 VAL A N 1
ATOM 647 C CA . VAL A 1 88 ? -19.509 0.146 29.397 1.00 87.75 88 VAL A CA 1
ATOM 648 C C . VAL A 1 88 ? -20.067 -0.514 28.137 1.00 87.75 88 VAL A C 1
ATOM 650 O O . VAL A 1 88 ? -19.336 -0.653 27.159 1.00 87.75 88 VAL A O 1
ATOM 653 N N . VAL A 1 89 ? -21.356 -0.870 28.122 1.00 89.88 89 VAL A N 1
ATOM 654 C CA . VAL A 1 89 ? -22.000 -1.512 26.961 1.00 89.88 89 VAL A CA 1
ATOM 655 C C . VAL A 1 89 ? -21.987 -0.592 25.739 1.00 89.88 89 VAL A C 1
ATOM 657 O O . VAL A 1 89 ? -21.662 -1.028 24.631 1.00 89.88 89 VAL A O 1
ATOM 660 N N . PHE A 1 90 ? -22.289 0.693 25.928 1.00 87.62 90 PHE A N 1
ATOM 661 C CA . PHE A 1 90 ? -22.296 1.664 24.838 1.00 87.62 90 PHE A CA 1
ATOM 662 C C . PHE A 1 90 ? -20.890 1.894 24.268 1.00 87.62 90 PHE A C 1
ATOM 664 O O . PHE A 1 90 ? -20.697 1.816 23.053 1.00 87.62 90 PHE A O 1
ATOM 671 N N . GLN A 1 91 ? -19.888 2.089 25.133 1.00 87.12 91 GLN A N 1
ATOM 672 C CA . GLN A 1 91 ? -18.499 2.273 24.703 1.00 87.12 91 GLN A CA 1
ATOM 673 C C . GLN A 1 91 ? -17.933 1.019 24.031 1.00 87.12 91 GLN A C 1
ATOM 675 O O . GLN A 1 91 ? -17.222 1.139 23.036 1.00 87.12 91 GLN A O 1
ATOM 680 N N . ALA A 1 92 ? -18.284 -0.177 24.514 1.00 90.75 92 ALA A N 1
ATOM 681 C CA . ALA A 1 92 ? -17.897 -1.434 23.877 1.00 90.75 92 ALA A CA 1
ATOM 682 C C . ALA A 1 92 ? -18.488 -1.559 22.464 1.00 90.75 92 ALA A C 1
ATOM 684 O O . ALA A 1 92 ? -17.773 -1.912 21.529 1.00 90.75 92 ALA A O 1
ATOM 685 N N . THR A 1 93 ? -19.764 -1.205 22.290 1.00 91.69 93 THR A N 1
ATOM 686 C CA . THR A 1 93 ? -20.431 -1.235 20.978 1.00 91.69 93 THR A CA 1
ATOM 687 C C . THR A 1 93 ? -19.799 -0.235 20.006 1.00 91.69 93 THR A C 1
ATOM 689 O O . THR A 1 93 ? -19.510 -0.580 18.861 1.00 91.69 93 THR A O 1
ATOM 692 N N . MET A 1 94 ? -19.513 0.990 20.464 1.00 89.44 94 MET A N 1
ATOM 693 C CA . MET A 1 94 ? -18.834 2.004 19.648 1.00 89.44 94 MET A CA 1
ATOM 694 C C . MET A 1 94 ? -17.415 1.578 19.268 1.00 89.44 94 MET A C 1
ATOM 696 O O . MET A 1 94 ? -17.035 1.702 18.106 1.00 89.44 94 MET A O 1
ATOM 700 N N . ALA A 1 95 ? -16.645 1.032 20.212 1.00 91.69 95 ALA A N 1
ATOM 701 C CA . ALA A 1 95 ? -15.304 0.519 19.947 1.00 91.69 95 ALA A CA 1
ATOM 702 C C . ALA A 1 95 ? -15.327 -0.633 18.930 1.00 91.69 95 ALA A C 1
ATOM 704 O O . ALA A 1 95 ? -14.517 -0.640 18.003 1.00 91.69 95 ALA A O 1
ATOM 705 N N . ALA A 1 96 ? -16.290 -1.554 19.044 1.00 93.69 96 ALA A N 1
ATOM 706 C CA . ALA A 1 96 ? -16.448 -2.671 18.115 1.00 93.69 96 ALA A CA 1
ATOM 707 C C . ALA A 1 96 ? -16.676 -2.215 16.662 1.00 93.69 96 ALA A C 1
ATOM 709 O O . ALA A 1 96 ? -16.219 -2.884 15.740 1.00 93.69 96 ALA A O 1
ATOM 710 N N . ILE A 1 97 ? -17.331 -1.068 16.448 1.00 92.75 97 ILE A N 1
ATOM 711 C CA . ILE A 1 97 ? -17.557 -0.495 15.110 1.00 92.75 97 ILE A CA 1
ATOM 712 C C . ILE A 1 97 ? -16.376 0.387 14.671 1.00 92.75 97 ILE A C 1
ATOM 714 O O . ILE A 1 97 ? -15.927 0.315 13.527 1.00 92.75 97 ILE A O 1
ATOM 718 N N . ALA A 1 98 ? -15.853 1.222 15.571 1.00 91.56 98 ALA A N 1
ATOM 719 C CA . ALA A 1 98 ? -14.843 2.226 15.247 1.00 91.56 98 ALA A CA 1
ATOM 720 C C . ALA A 1 98 ? -13.450 1.628 15.001 1.00 91.56 98 ALA A C 1
ATOM 722 O O . ALA A 1 98 ? -12.760 2.067 14.082 1.00 91.56 98 ALA A O 1
ATOM 723 N N . ILE A 1 99 ? -13.035 0.622 15.782 1.00 91.38 99 ILE A N 1
ATOM 724 C CA . ILE A 1 99 ? -11.712 -0.009 15.656 1.00 91.38 99 ILE A CA 1
ATOM 725 C C . ILE A 1 99 ? -11.490 -0.592 14.249 1.00 91.38 99 ILE A C 1
ATOM 727 O O . ILE A 1 99 ? -10.515 -0.186 13.616 1.00 91.38 99 ILE A O 1
ATOM 731 N N . PRO A 1 100 ? -12.354 -1.476 13.705 1.00 90.00 100 PRO A N 1
ATOM 732 C CA . PRO A 1 100 ? -12.125 -2.049 12.377 1.00 90.00 100 PRO A CA 1
ATOM 733 C C . PRO A 1 100 ? -12.199 -1.004 11.254 1.00 90.00 100 PRO A C 1
ATOM 735 O O . PRO A 1 100 ? -11.483 -1.107 10.260 1.00 90.00 100 PRO A O 1
ATOM 738 N N . ALA A 1 101 ? -13.030 0.032 11.395 1.00 91.44 101 ALA A N 1
ATOM 739 C CA . ALA A 1 101 ? -13.069 1.125 10.424 1.00 91.44 101 ALA A CA 1
ATOM 740 C C . ALA A 1 101 ? -11.757 1.929 10.431 1.00 91.44 101 ALA A C 1
ATOM 742 O O . ALA A 1 101 ? -11.197 2.237 9.376 1.00 91.44 101 ALA A O 1
ATOM 743 N N . PHE A 1 102 ? -11.236 2.225 11.623 1.00 90.81 102 PHE A N 1
ATOM 744 C CA . PHE A 1 102 ? -9.991 2.961 11.795 1.00 90.81 102 PHE A CA 1
ATOM 745 C C . PHE A 1 102 ? -8.770 2.165 11.318 1.00 90.81 102 PHE A C 1
ATOM 747 O O . PHE A 1 102 ? -7.918 2.720 10.624 1.00 90.81 102 PHE A O 1
ATOM 754 N N . THR A 1 103 ? -8.687 0.863 11.611 1.00 88.75 103 THR A N 1
ATOM 755 C CA . THR A 1 103 ? -7.574 0.026 11.133 1.00 88.75 103 THR A CA 1
ATOM 756 C C . THR A 1 103 ? -7.542 -0.046 9.608 1.00 88.75 103 THR A C 1
ATOM 758 O O . THR A 1 103 ? -6.481 0.153 9.017 1.00 88.75 103 THR A O 1
ATOM 761 N N . ARG A 1 104 ? -8.694 -0.219 8.944 1.00 87.94 104 ARG A N 1
ATOM 762 C CA . ARG A 1 104 ? -8.784 -0.194 7.471 1.00 87.94 104 ARG A CA 1
ATOM 763 C C . ARG A 1 104 ? -8.393 1.163 6.890 1.00 87.94 104 ARG A C 1
ATOM 765 O O . ARG A 1 104 ? -7.713 1.209 5.867 1.00 87.94 104 ARG A O 1
ATOM 772 N N . TYR A 1 105 ? -8.765 2.260 7.549 1.00 90.00 105 TYR A N 1
ATOM 773 C CA . TYR A 1 105 ? -8.333 3.601 7.153 1.00 90.00 105 TYR A CA 1
ATOM 774 C C . TYR A 1 105 ? -6.807 3.759 7.228 1.00 90.00 105 TYR A C 1
ATOM 776 O O . TYR A 1 105 ? -6.190 4.241 6.277 1.00 90.00 105 TYR A O 1
ATOM 784 N N . LEU A 1 106 ? -6.179 3.295 8.315 1.00 89.56 106 LEU A N 1
ATOM 785 C CA . LEU A 1 106 ? -4.722 3.336 8.457 1.00 89.56 106 LEU A CA 1
ATOM 786 C C . LEU A 1 106 ? -4.009 2.485 7.400 1.00 89.56 106 LEU A C 1
ATOM 788 O O . LEU A 1 106 ? -3.013 2.941 6.840 1.00 89.56 106 LEU A O 1
ATOM 792 N N . ARG A 1 107 ? -4.526 1.291 7.084 1.00 89.44 107 ARG A N 1
ATOM 793 C CA . ARG A 1 107 ? -3.989 0.438 6.009 1.00 89.44 107 ARG A CA 1
ATOM 794 C C . ARG A 1 107 ? -4.106 1.118 4.648 1.00 89.44 107 ARG A C 1
ATOM 796 O O . ARG A 1 107 ? -3.124 1.193 3.913 1.00 89.44 107 ARG A O 1
ATOM 803 N N . LYS A 1 108 ? -5.263 1.719 4.354 1.00 89.69 108 LYS A N 1
ATOM 804 C CA . LYS A 1 108 ? -5.470 2.480 3.116 1.00 89.69 108 LYS A CA 1
ATOM 805 C C . LYS A 1 108 ? -4.483 3.635 2.973 1.00 89.69 108 LYS A C 1
ATOM 807 O O . LYS A 1 108 ? -3.986 3.880 1.884 1.00 89.69 108 LYS A O 1
ATOM 812 N N . ALA A 1 109 ? -4.143 4.327 4.059 1.00 92.19 109 ALA A N 1
ATOM 813 C CA . ALA A 1 109 ? -3.144 5.391 3.999 1.00 92.19 109 ALA A CA 1
ATOM 814 C C . ALA A 1 109 ? -1.752 4.879 3.573 1.00 92.19 109 ALA A C 1
ATOM 816 O O . ALA A 1 109 ? -0.974 5.635 2.995 1.00 92.19 109 ALA A O 1
ATOM 817 N N . LYS A 1 110 ? -1.431 3.601 3.823 1.00 92.12 110 LYS A N 1
ATOM 818 C CA . LYS A 1 110 ? -0.154 2.994 3.419 1.00 92.12 110 LYS A CA 1
ATOM 819 C C . LYS A 1 110 ? -0.099 2.596 1.947 1.00 92.12 110 LYS A C 1
ATOM 821 O O . LYS A 1 110 ? 0.998 2.552 1.403 1.00 92.12 110 LYS A O 1
ATOM 826 N N . SER A 1 111 ? -1.228 2.385 1.266 1.00 92.88 111 SER A N 1
ATOM 827 C CA . SER A 1 111 ? -1.222 2.050 -0.171 1.00 92.88 111 SER A CA 1
ATOM 828 C C . SER A 1 111 ? -0.702 3.175 -1.073 1.00 92.88 111 SER A C 1
ATOM 830 O O . SER A 1 111 ? -0.298 2.935 -2.216 1.00 92.88 111 SER A O 1
ATOM 832 N N . VAL A 1 112 ? -0.629 4.404 -0.552 1.00 94.44 112 VAL A N 1
ATOM 833 C C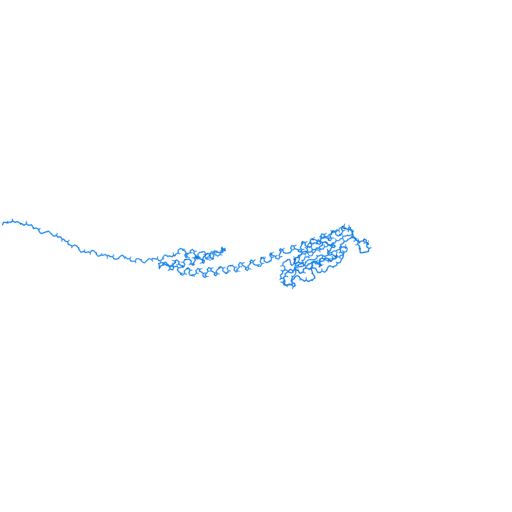A . VAL A 1 112 ? 0.021 5.529 -1.236 1.00 94.44 112 VAL A CA 1
ATOM 834 C C . VAL A 1 112 ? 1.484 5.210 -1.550 1.00 94.44 112 VAL A C 1
ATOM 836 O O . VAL A 1 112 ? 1.956 5.563 -2.626 1.00 94.44 112 VAL A O 1
ATOM 839 N N . GLU A 1 113 ? 2.177 4.455 -0.693 1.00 94.69 113 GLU A N 1
ATOM 840 C CA . GLU A 1 113 ? 3.561 4.040 -0.939 1.00 94.69 113 GLU A CA 1
ATOM 841 C C . GLU A 1 113 ? 3.692 3.193 -2.212 1.00 94.69 113 GLU A C 1
ATOM 843 O O . GLU A 1 113 ? 4.591 3.426 -3.021 1.00 94.69 113 GLU A O 1
ATOM 848 N N . ALA A 1 114 ? 2.768 2.254 -2.435 1.00 96.25 114 ALA A N 1
ATOM 849 C CA . ALA A 1 114 ? 2.763 1.407 -3.624 1.00 96.25 114 ALA A CA 1
ATOM 850 C C . ALA A 1 114 ? 2.575 2.237 -4.899 1.00 96.25 114 ALA A C 1
ATOM 852 O O . ALA A 1 114 ? 3.320 2.096 -5.871 1.00 96.25 114 ALA A O 1
ATOM 853 N N . THR A 1 115 ? 1.590 3.137 -4.888 1.00 95.94 115 THR A N 1
ATOM 854 C CA . THR A 1 115 ? 1.268 3.975 -6.051 1.00 95.94 115 THR A CA 1
ATOM 855 C C . THR A 1 115 ? 2.354 5.011 -6.341 1.00 95.94 115 THR A C 1
ATOM 857 O O . THR A 1 115 ? 2.730 5.188 -7.501 1.00 95.94 115 THR A O 1
ATOM 860 N N . GLU A 1 116 ? 2.922 5.644 -5.313 1.00 96.25 116 GLU A N 1
ATOM 861 C CA . GLU A 1 116 ? 4.044 6.573 -5.454 1.00 96.25 116 GLU A CA 1
ATOM 862 C C . GLU A 1 116 ? 5.310 5.844 -5.919 1.00 96.25 116 GLU A C 1
ATOM 864 O O . GLU A 1 116 ? 5.993 6.304 -6.838 1.00 96.25 116 GLU A O 1
ATOM 869 N N . GLY A 1 117 ? 5.601 4.678 -5.339 1.00 96.75 117 GLY A N 1
ATOM 870 C CA . GLY A 1 117 ? 6.751 3.859 -5.700 1.00 96.75 117 GLY A CA 1
ATOM 871 C C . GLY A 1 117 ? 6.699 3.402 -7.159 1.00 96.75 117 GLY A C 1
ATOM 872 O O . GLY A 1 117 ? 7.639 3.639 -7.922 1.00 96.75 117 GLY A O 1
ATOM 873 N N . LEU A 1 118 ? 5.559 2.859 -7.600 1.00 98.06 118 LEU A N 1
ATOM 874 C CA . LEU A 1 118 ? 5.334 2.524 -9.010 1.00 98.06 118 LEU A CA 1
ATOM 875 C C . LEU A 1 118 ? 5.338 3.768 -9.907 1.00 98.06 118 LEU A C 1
ATOM 877 O O . LEU A 1 118 ? 5.809 3.708 -11.042 1.00 98.06 118 LEU A O 1
ATOM 881 N N . GLY A 1 119 ? 4.873 4.913 -9.405 1.00 97.88 119 GLY A N 1
ATOM 882 C CA . GLY A 1 119 ? 4.970 6.201 -10.087 1.00 97.88 119 GLY A CA 1
ATOM 883 C C . GLY A 1 119 ? 6.419 6.609 -10.370 1.00 97.88 119 GLY A C 1
ATOM 884 O O . GLY A 1 119 ? 6.727 7.017 -11.493 1.00 97.88 119 GLY A O 1
ATOM 885 N N . LYS A 1 120 ? 7.317 6.437 -9.394 1.00 97.50 120 LYS A N 1
ATOM 886 C CA . LYS A 1 120 ? 8.760 6.678 -9.548 1.00 97.50 120 LYS A CA 1
ATOM 887 C C . LYS A 1 120 ? 9.392 5.689 -10.527 1.00 97.50 120 LYS A C 1
ATOM 889 O O . LYS A 1 120 ? 10.096 6.125 -11.433 1.00 97.50 120 LYS A O 1
ATOM 894 N N . ILE A 1 121 ? 9.071 4.395 -10.426 1.00 98.12 121 ILE A N 1
ATOM 895 C CA . ILE A 1 121 ? 9.551 3.368 -11.371 1.00 98.12 121 ILE A CA 1
ATOM 896 C C . IL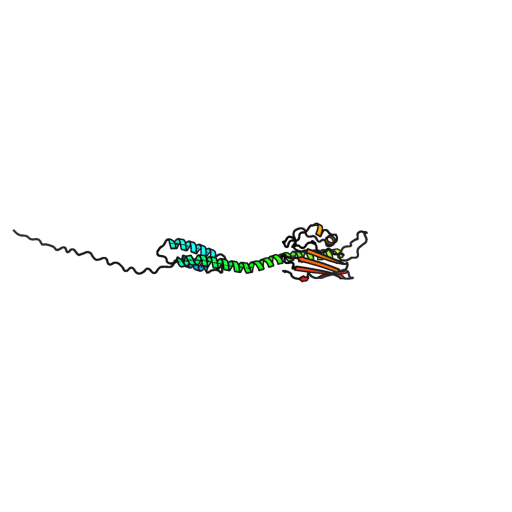E A 1 121 ? 9.092 3.680 -12.801 1.00 98.12 121 ILE A C 1
ATOM 898 O O . ILE A 1 121 ? 9.891 3.618 -13.732 1.00 98.12 121 ILE A O 1
ATOM 902 N N . ARG A 1 122 ? 7.832 4.093 -12.987 1.00 97.94 122 ARG A N 1
ATOM 903 C CA . ARG A 1 122 ? 7.283 4.530 -14.281 1.00 97.94 122 ARG A CA 1
ATOM 904 C C . ARG A 1 122 ? 8.086 5.681 -14.881 1.00 97.94 122 ARG A C 1
ATOM 906 O O . ARG A 1 122 ? 8.422 5.641 -16.063 1.00 97.94 122 ARG A O 1
ATOM 913 N N . LEU A 1 123 ? 8.359 6.717 -14.087 1.00 96.94 123 LEU A N 1
ATOM 914 C CA . LEU A 1 123 ? 9.135 7.874 -14.539 1.00 96.94 123 LEU A CA 1
ATOM 915 C C . LEU A 1 123 ? 10.579 7.481 -14.861 1.00 96.94 123 LEU A C 1
ATOM 917 O O . LEU A 1 123 ? 11.096 7.889 -15.898 1.00 96.94 123 LEU A O 1
ATOM 921 N N . GLY A 1 124 ? 11.190 6.639 -14.028 1.00 96.69 124 GLY A N 1
ATOM 922 C CA . GLY A 1 124 ? 12.513 6.065 -14.247 1.00 96.69 124 GLY A CA 1
ATOM 923 C C . GLY A 1 124 ? 12.611 5.311 -15.566 1.00 96.69 124 GLY A C 1
ATOM 924 O O . GLY A 1 124 ? 13.413 5.680 -16.424 1.00 96.69 124 GLY A O 1
ATOM 925 N N . ALA A 1 125 ? 11.729 4.330 -15.768 1.00 96.75 125 ALA A N 1
ATOM 926 C CA . ALA A 1 125 ? 11.655 3.531 -16.986 1.00 96.75 125 ALA A CA 1
ATOM 927 C C . ALA A 1 125 ? 11.427 4.403 -18.228 1.00 96.75 125 ALA A C 1
ATOM 929 O O . ALA A 1 125 ? 12.127 4.246 -19.225 1.00 96.75 125 ALA A O 1
ATOM 930 N N . LYS A 1 126 ? 10.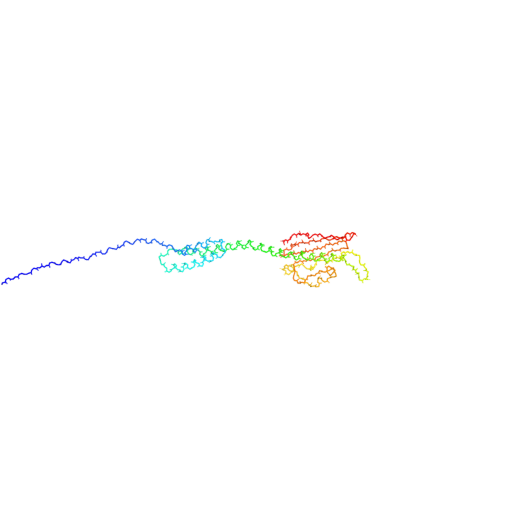506 5.377 -18.163 1.00 95.06 126 LYS A N 1
ATOM 931 C CA . LYS A 1 126 ? 10.283 6.324 -19.265 1.00 95.06 126 LYS A CA 1
ATOM 932 C C . LYS A 1 126 ? 11.532 7.161 -19.545 1.00 95.06 126 LYS A C 1
ATOM 934 O O . LYS A 1 126 ? 11.925 7.280 -20.701 1.00 95.06 126 LYS A O 1
ATOM 939 N N . SER A 1 127 ? 12.178 7.703 -18.513 1.00 94.50 127 SER A N 1
ATOM 940 C CA . SER A 1 127 ? 13.385 8.523 -18.677 1.00 94.50 127 SER A CA 1
ATOM 941 C C . SER A 1 127 ? 14.550 7.737 -19.279 1.00 94.50 127 SER A C 1
ATOM 943 O O . SER A 1 127 ? 15.302 8.280 -20.080 1.00 94.50 127 SER A O 1
ATOM 945 N N . PHE A 1 128 ? 14.657 6.444 -18.966 1.00 94.44 128 PHE A N 1
ATOM 946 C CA . PHE A 1 128 ? 15.687 5.569 -19.515 1.00 94.44 128 PHE A CA 1
ATOM 947 C C . PHE A 1 128 ? 15.551 5.405 -21.040 1.00 94.44 128 PHE A C 1
ATOM 949 O O . PHE A 1 128 ? 16.551 5.350 -21.743 1.00 94.44 128 PHE A O 1
ATOM 956 N N . THR A 1 129 ? 14.330 5.435 -21.585 1.00 93.31 129 THR A N 1
ATOM 957 C CA . THR A 1 129 ? 14.122 5.366 -23.048 1.00 93.31 129 THR A CA 1
ATOM 958 C C . THR A 1 129 ? 14.563 6.623 -23.807 1.00 93.31 129 THR A C 1
ATOM 960 O O . THR A 1 129 ? 14.703 6.571 -25.027 1.00 93.31 129 THR A O 1
ATOM 963 N N . GLN A 1 130 ? 14.740 7.749 -23.108 1.00 90.00 130 GLN A N 1
ATOM 964 C CA . GLN A 1 130 ? 15.030 9.062 -23.699 1.00 90.00 130 GLN A CA 1
ATOM 965 C C . GLN A 1 130 ? 16.522 9.409 -23.707 1.00 90.00 130 GLN A C 1
ATOM 967 O O . GLN A 1 130 ? 16.904 10.438 -24.255 1.00 90.00 130 GLN A O 1
ATOM 972 N N . VAL A 1 131 ? 17.354 8.583 -23.073 1.00 87.69 131 VAL A N 1
ATOM 973 C CA . VAL A 1 131 ? 18.793 8.812 -22.939 1.00 87.69 131 VAL A CA 1
ATOM 974 C C . VAL A 1 131 ? 19.535 7.671 -23.623 1.00 87.69 131 VAL A C 1
ATOM 976 O O . VAL A 1 131 ? 19.113 6.514 -23.565 1.00 87.69 131 VAL A O 1
ATOM 979 N N . GLU A 1 132 ? 20.647 7.990 -24.274 1.00 86.69 132 GLU A N 1
ATOM 980 C CA . GLU A 1 132 ? 21.550 6.982 -24.817 1.00 86.69 132 GLU A CA 1
ATOM 981 C C . GLU A 1 132 ? 22.327 6.314 -23.684 1.00 86.69 132 GLU A C 1
ATOM 983 O O . GLU A 1 132 ? 22.882 6.973 -22.803 1.00 86.69 132 GLU A O 1
ATOM 988 N N . HIS A 1 133 ? 22.366 4.988 -23.707 1.00 87.06 133 HIS A N 1
ATOM 989 C CA . HIS A 1 133 ? 23.080 4.200 -22.714 1.00 87.06 133 HIS A CA 1
ATOM 990 C C . HIS A 1 133 ? 24.186 3.416 -23.402 1.00 87.06 133 HIS A C 1
ATOM 992 O O . HIS A 1 133 ? 24.035 2.994 -24.546 1.00 87.06 133 HIS A O 1
ATOM 998 N N . VAL A 1 134 ? 25.288 3.200 -22.693 1.00 87.62 134 VAL A N 1
ATOM 999 C CA . VAL A 1 134 ? 26.377 2.338 -23.149 1.00 87.62 134 VAL A CA 1
ATOM 1000 C C . VAL A 1 134 ? 26.498 1.131 -22.235 1.00 87.62 134 VAL A C 1
ATOM 1002 O O . VAL A 1 134 ? 26.229 1.210 -21.033 1.00 87.62 134 VAL A O 1
ATOM 1005 N N . ASP A 1 135 ? 26.882 0.001 -22.807 1.00 84.19 135 ASP A N 1
ATOM 1006 C CA . ASP A 1 135 ? 27.172 -1.204 -22.048 1.00 84.19 135 ASP A CA 1
ATOM 1007 C C . ASP A 1 135 ? 28.575 -1.142 -21.402 1.00 84.19 135 ASP A C 1
ATOM 1009 O O . ASP A 1 135 ? 29.311 -0.154 -21.497 1.00 84.19 135 ASP A O 1
ATOM 1013 N N . LYS A 1 136 ? 28.986 -2.234 -20.746 1.00 82.44 136 LYS A N 1
ATOM 1014 C CA . LYS A 1 136 ? 30.326 -2.339 -20.141 1.00 82.44 136 LYS A CA 1
ATOM 1015 C C . LYS A 1 136 ? 31.465 -2.316 -21.172 1.00 82.44 136 LYS A C 1
ATOM 1017 O O . LYS A 1 136 ? 32.596 -2.025 -20.794 1.00 82.44 136 LYS A O 1
ATOM 1022 N N . THR A 1 137 ? 31.184 -2.623 -22.438 1.00 90.12 137 THR A N 1
ATOM 1023 C CA . THR A 1 137 ? 32.146 -2.595 -23.550 1.00 90.12 137 THR A CA 1
ATOM 1024 C C . THR A 1 137 ? 32.208 -1.232 -24.248 1.00 90.12 137 THR A C 1
ATOM 1026 O O . THR A 1 137 ? 32.997 -1.059 -25.174 1.00 90.12 137 THR A O 1
ATOM 1029 N N . LYS A 1 138 ? 31.456 -0.236 -23.744 1.00 84.94 138 LYS A N 1
ATOM 1030 C CA . LYS A 1 138 ? 31.267 1.104 -24.326 1.00 84.94 138 LYS A CA 1
ATOM 1031 C C . LYS A 1 138 ? 30.499 1.097 -25.655 1.00 84.94 138 LYS A C 1
ATOM 1033 O O . LYS A 1 138 ? 30.522 2.095 -26.371 1.00 84.94 138 LYS A O 1
ATOM 1038 N N . ALA A 1 139 ? 29.802 0.008 -25.973 1.00 87.56 139 ALA A N 1
ATOM 1039 C CA . ALA A 1 139 ? 28.896 -0.062 -27.109 1.00 87.56 139 ALA A CA 1
ATOM 1040 C C . ALA A 1 139 ? 27.557 0.604 -26.767 1.00 87.56 139 ALA A C 1
ATOM 1042 O O . ALA A 1 139 ? 27.033 0.439 -25.663 1.00 87.56 139 ALA A O 1
ATOM 1043 N N . LEU A 1 140 ? 26.996 1.347 -27.723 1.00 85.88 140 LEU A N 1
ATOM 1044 C CA . LEU A 1 140 ? 25.668 1.952 -27.603 1.00 85.88 140 LEU A CA 1
ATOM 1045 C C . LEU A 1 140 ? 24.596 0.861 -27.493 1.00 85.88 140 LEU A C 1
ATOM 1047 O O . LEU A 1 140 ? 24.487 -0.020 -28.346 1.00 85.88 140 LEU A O 1
ATOM 1051 N N . LEU A 1 141 ? 23.791 0.941 -26.438 1.00 85.19 141 LEU A N 1
ATOM 1052 C CA . LEU A 1 141 ? 22.615 0.106 -26.243 1.00 85.19 141 LEU A CA 1
ATOM 1053 C C . LEU A 1 141 ? 21.464 0.636 -27.100 1.00 85.19 141 LEU A C 1
ATOM 1055 O O . LEU A 1 141 ? 21.244 1.843 -27.202 1.00 85.19 141 LEU A O 1
ATOM 1059 N N . THR A 1 142 ? 20.687 -0.277 -27.681 1.00 83.81 142 THR A N 1
ATOM 1060 C CA . THR A 1 142 ? 19.451 0.084 -28.380 1.00 83.81 142 THR A CA 1
ATOM 1061 C C . THR A 1 142 ? 18.496 0.799 -27.425 1.00 83.81 142 THR A C 1
ATOM 1063 O O . THR A 1 142 ? 18.262 0.330 -26.309 1.00 83.81 142 THR A O 1
ATOM 1066 N N . ALA A 1 143 ? 17.917 1.916 -27.874 1.00 86.19 143 ALA A N 1
ATOM 1067 C CA . ALA A 1 143 ? 16.937 2.666 -27.097 1.00 86.19 143 ALA A CA 1
ATOM 1068 C C . ALA A 1 143 ? 15.757 1.765 -26.692 1.00 86.19 143 ALA A C 1
ATOM 1070 O O . ALA A 1 143 ? 15.072 1.186 -27.538 1.00 86.19 143 ALA A O 1
ATOM 1071 N N . GLY A 1 144 ? 15.512 1.661 -25.390 1.00 92.81 144 GLY A N 1
ATOM 1072 C CA . GLY A 1 144 ? 14.527 0.747 -24.824 1.00 92.81 144 GLY A CA 1
ATOM 1073 C C . GLY A 1 144 ? 14.397 0.928 -23.321 1.00 92.81 144 GLY A C 1
ATOM 1074 O O . GLY A 1 144 ? 14.994 1.844 -22.764 1.00 92.81 144 GLY A O 1
ATOM 1075 N N . PHE A 1 145 ? 13.598 0.093 -22.660 1.00 96.25 145 PHE A N 1
ATOM 1076 C CA . PHE A 1 145 ? 13.548 0.066 -21.194 1.00 96.25 145 PHE A CA 1
ATOM 1077 C C . PHE A 1 145 ? 14.751 -0.686 -20.599 1.00 96.25 145 PHE A C 1
ATOM 1079 O O . PHE A 1 145 ? 15.393 -1.471 -21.305 1.00 96.25 145 PHE A O 1
ATOM 1086 N N . PRO A 1 146 ? 15.046 -0.507 -19.295 1.00 95.56 146 PRO A N 1
ATOM 1087 C CA . PRO A 1 146 ? 16.028 -1.336 -18.607 1.00 95.56 146 PRO A CA 1
ATOM 1088 C C . PRO A 1 146 ? 15.684 -2.823 -18.736 1.00 95.56 146 PRO A C 1
ATOM 1090 O O . PRO A 1 146 ? 14.559 -3.233 -18.438 1.00 95.56 146 PRO A O 1
ATOM 1093 N N . VAL A 1 147 ? 16.656 -3.626 -19.167 1.00 94.75 147 VAL A N 1
ATOM 1094 C CA . VAL A 1 147 ? 16.495 -5.074 -19.344 1.00 94.75 147 VAL A CA 1
ATOM 1095 C C . VAL A 1 147 ? 16.917 -5.803 -18.072 1.00 94.75 147 VAL A C 1
ATOM 1097 O O . VAL A 1 147 ? 17.991 -5.540 -17.533 1.00 94.75 147 VAL A O 1
ATOM 1100 N N . GLY A 1 148 ? 16.091 -6.744 -17.617 1.00 95.88 148 GLY A N 1
ATOM 1101 C CA . GLY A 1 148 ? 16.402 -7.624 -16.491 1.00 95.88 148 GLY A CA 1
ATOM 1102 C C . GLY A 1 148 ? 15.235 -7.822 -15.528 1.00 95.88 148 GLY A C 1
ATOM 1103 O O . GLY A 1 148 ? 14.132 -7.329 -15.755 1.00 95.88 148 GLY A O 1
ATOM 1104 N N . ASP A 1 149 ? 15.506 -8.543 -14.443 1.00 97.50 149 ASP A N 1
ATOM 1105 C CA . ASP A 1 149 ? 14.575 -8.793 -13.341 1.00 97.50 149 ASP A CA 1
ATOM 1106 C C . ASP A 1 149 ? 15.254 -8.434 -12.017 1.00 97.50 149 ASP A C 1
ATOM 1108 O O . ASP A 1 149 ? 16.391 -8.837 -11.764 1.00 97.50 149 ASP A O 1
ATOM 1112 N N . THR A 1 150 ? 14.577 -7.655 -11.179 1.00 96.44 150 THR A N 1
ATOM 1113 C CA . THR A 1 150 ? 15.068 -7.318 -9.836 1.00 96.44 150 THR A CA 1
ATOM 1114 C C . THR A 1 150 ? 14.793 -8.427 -8.825 1.00 96.44 150 THR A C 1
ATOM 1116 O O . THR A 1 150 ? 15.381 -8.420 -7.745 1.00 96.44 150 THR A O 1
ATOM 1119 N N . GLY A 1 151 ? 13.853 -9.331 -9.123 1.00 96.00 151 GLY A N 1
ATOM 1120 C CA . GLY A 1 151 ? 13.152 -10.100 -8.101 1.00 96.00 151 GLY A CA 1
ATOM 1121 C C . GLY A 1 151 ? 12.366 -9.191 -7.148 1.00 96.00 151 GLY A C 1
ATOM 1122 O O . GLY A 1 151 ? 12.334 -7.964 -7.300 1.00 96.00 151 GLY A O 1
ATOM 1123 N N . TRP A 1 152 ? 11.721 -9.788 -6.147 1.00 95.50 152 TRP A N 1
ATOM 1124 C CA . TRP A 1 152 ? 11.121 -9.017 -5.058 1.00 95.50 152 TRP A CA 1
ATOM 1125 C C . TRP A 1 152 ? 12.219 -8.334 -4.242 1.00 95.50 152 TRP A C 1
ATOM 1127 O O . TRP A 1 152 ? 13.181 -8.980 -3.833 1.00 95.50 152 TRP A O 1
ATOM 1137 N N . THR A 1 153 ? 12.089 -7.024 -4.041 1.00 95.38 153 THR A N 1
ATOM 1138 C CA . THR A 1 153 ? 13.007 -6.213 -3.236 1.00 95.38 153 THR A CA 1
ATOM 1139 C C . THR A 1 153 ? 12.227 -5.496 -2.124 1.00 95.38 153 THR A C 1
ATOM 1141 O O . THR A 1 153 ? 11.271 -4.787 -2.442 1.00 95.38 153 THR A O 1
ATOM 1144 N N . PRO A 1 154 ? 12.620 -5.648 -0.843 1.00 93.44 154 PRO A N 1
ATOM 1145 C CA . PRO A 1 154 ? 13.546 -6.669 -0.332 1.00 93.44 154 PRO A CA 1
ATOM 1146 C C . PRO A 1 154 ? 13.079 -8.091 -0.690 1.00 93.44 154 PRO A C 1
ATOM 1148 O O . PRO A 1 154 ? 11.901 -8.288 -0.972 1.00 93.44 154 PRO A O 1
ATOM 1151 N N . SER A 1 155 ? 13.981 -9.075 -0.718 1.00 91.50 155 SER A N 1
ATOM 1152 C CA . SER A 1 155 ? 13.628 -10.466 -1.063 1.00 91.50 155 SER A CA 1
ATOM 1153 C C . SER A 1 155 ? 12.806 -11.146 0.030 1.00 91.50 155 SER A C 1
ATOM 1155 O O . SER A 1 155 ? 11.885 -11.913 -0.258 1.00 91.50 155 SER A O 1
ATOM 1157 N N . GLU A 1 156 ? 13.110 -10.827 1.284 1.00 90.94 156 GLU A N 1
ATOM 1158 C CA . GLU A 1 156 ? 12.343 -11.251 2.445 1.00 90.94 156 GLU A CA 1
ATOM 1159 C C . GLU A 1 156 ? 11.013 -10.489 2.534 1.00 90.94 156 GLU A C 1
ATOM 1161 O O . GLU A 1 156 ? 10.942 -9.289 2.258 1.00 90.94 156 GLU A O 1
ATOM 1166 N N . ARG A 1 157 ? 9.938 -11.199 2.898 1.00 90.88 157 ARG A N 1
ATOM 1167 C CA . ARG A 1 157 ? 8.596 -10.622 3.077 1.00 90.88 157 ARG A CA 1
ATOM 1168 C C . ARG A 1 157 ? 8.589 -9.596 4.212 1.00 90.88 157 ARG A C 1
ATOM 1170 O O . ARG A 1 157 ? 9.245 -9.801 5.228 1.00 90.88 157 ARG A O 1
ATOM 1177 N N . CYS A 1 158 ? 7.784 -8.544 4.083 1.00 91.94 158 CYS A N 1
ATOM 1178 C CA . CYS A 1 158 ? 7.761 -7.469 5.078 1.00 91.94 158 CYS A CA 1
ATOM 1179 C C . CYS A 1 158 ? 7.315 -7.955 6.465 1.00 91.94 158 CYS A C 1
ATOM 1181 O O . CYS A 1 158 ? 7.940 -7.625 7.459 1.00 91.94 158 CYS A O 1
ATOM 1183 N N . CYS A 1 159 ? 6.360 -8.883 6.519 1.00 92.94 159 CYS A N 1
ATOM 1184 C CA . CYS A 1 159 ? 5.885 -9.510 7.753 1.00 92.94 159 CYS A CA 1
ATOM 1185 C C . CYS A 1 159 ? 6.830 -10.536 8.408 1.00 92.94 159 CYS A C 1
ATOM 1187 O O . CYS A 1 159 ? 6.401 -11.295 9.281 1.00 92.94 159 CYS A O 1
ATOM 1189 N N . ALA A 1 160 ? 8.101 -10.618 8.002 1.00 90.19 160 ALA A N 1
ATOM 1190 C CA . ALA A 1 160 ? 9.046 -11.581 8.570 1.00 90.19 160 ALA A CA 1
ATOM 1191 C C . ALA A 1 160 ? 9.330 -11.337 10.062 1.00 90.19 160 ALA A C 1
ATOM 1193 O O . ALA A 1 160 ? 9.462 -12.296 10.818 1.00 90.19 160 ALA A O 1
ATOM 1194 N N . SER A 1 161 ? 9.335 -10.075 10.504 1.00 88.44 161 SER A N 1
ATOM 1195 C CA . SER A 1 161 ? 9.523 -9.679 11.908 1.00 88.44 161 SER A CA 1
ATOM 1196 C C . SER A 1 161 ? 8.231 -9.651 12.735 1.00 88.44 161 SER A C 1
ATOM 1198 O O . SER A 1 161 ? 8.248 -9.183 13.871 1.00 88.44 161 SER A O 1
ATOM 1200 N N . GLY A 1 162 ? 7.099 -10.100 12.179 1.00 90.19 162 GLY A N 1
ATOM 1201 C CA . GLY A 1 162 ? 5.780 -9.983 12.817 1.00 90.19 162 GLY A CA 1
ATOM 1202 C C . GLY A 1 162 ? 5.177 -8.572 12.770 1.00 90.19 162 GLY A C 1
ATOM 1203 O O . GLY A 1 162 ? 4.145 -8.324 13.387 1.00 90.19 162 GLY A O 1
ATOM 1204 N N . THR A 1 163 ? 5.801 -7.646 12.038 1.00 91.38 163 THR A N 1
ATOM 1205 C CA . THR A 1 163 ? 5.283 -6.302 11.753 1.00 91.38 163 THR A CA 1
ATOM 1206 C C . THR A 1 163 ? 5.145 -6.126 10.241 1.00 91.38 163 THR A C 1
ATOM 1208 O O . THR A 1 163 ? 5.966 -6.668 9.510 1.00 91.38 163 THR A O 1
ATOM 1211 N N . PRO A 1 164 ? 4.187 -5.331 9.730 1.00 92.44 164 PRO A N 1
ATOM 1212 C CA . PRO A 1 164 ? 3.988 -5.161 8.281 1.00 92.44 164 PRO A CA 1
ATOM 1213 C C . PRO A 1 164 ? 5.095 -4.338 7.594 1.00 92.44 164 PRO A C 1
ATOM 1215 O O . PRO A 1 164 ? 5.024 -4.033 6.408 1.00 92.44 164 PRO A O 1
ATOM 1218 N N . THR A 1 165 ? 6.120 -3.933 8.343 1.00 93.12 165 THR A N 1
ATOM 1219 C CA . THR A 1 165 ? 7.235 -3.113 7.871 1.00 93.12 165 THR A CA 1
ATOM 1220 C C . THR A 1 165 ? 8.335 -3.979 7.287 1.00 93.12 165 THR A C 1
ATOM 1222 O O . THR A 1 165 ? 8.830 -4.883 7.951 1.00 93.12 165 THR A O 1
ATOM 1225 N N . CYS A 1 166 ? 8.806 -3.642 6.098 1.00 91.19 166 CYS A N 1
ATOM 1226 C CA . CYS A 1 166 ? 9.871 -4.377 5.447 1.00 91.19 166 CYS A CA 1
ATOM 1227 C C . CYS A 1 166 ? 11.241 -4.080 6.069 1.00 91.19 166 CYS A C 1
ATOM 1229 O O . CYS A 1 166 ? 11.627 -2.921 6.255 1.00 91.19 166 CYS A O 1
ATOM 1231 N N . THR A 1 167 ? 12.031 -5.129 6.289 1.00 81.12 167 THR A N 1
ATOM 1232 C CA . THR A 1 167 ? 13.450 -5.013 6.636 1.00 81.12 167 THR A CA 1
ATOM 1233 C C . THR A 1 167 ? 14.251 -4.632 5.382 1.00 81.12 167 THR A C 1
ATOM 1235 O O . THR A 1 167 ? 14.767 -5.494 4.675 1.00 81.12 167 THR A O 1
ATOM 1238 N N . SER A 1 168 ? 14.342 -3.340 5.034 1.00 69.06 168 SER A N 1
ATOM 1239 C CA . SER A 1 168 ? 15.249 -2.900 3.955 1.00 69.06 168 SER A CA 1
ATOM 1240 C C . SER A 1 168 ? 16.667 -2.697 4.458 1.00 69.06 168 SER A C 1
ATOM 1242 O O . SER A 1 168 ? 16.918 -1.794 5.255 1.00 69.06 168 SER A O 1
ATOM 1244 N N . ALA A 1 169 ? 17.616 -3.406 3.853 1.00 69.94 169 ALA A N 1
ATOM 1245 C CA . ALA A 1 169 ? 18.968 -2.889 3.722 1.00 69.94 169 ALA A CA 1
ATOM 1246 C C . ALA A 1 169 ? 19.004 -1.905 2.540 1.00 69.94 169 ALA A C 1
ATOM 1248 O O . ALA A 1 169 ? 18.530 -2.223 1.449 1.00 69.94 169 ALA A O 1
ATOM 1249 N N . ALA A 1 170 ? 19.593 -0.719 2.721 1.00 72.38 170 ALA A N 1
ATOM 1250 C CA . ALA A 1 170 ? 19.757 0.255 1.632 1.00 72.38 170 ALA A CA 1
ATOM 1251 C C . ALA A 1 170 ? 20.491 -0.344 0.410 1.00 72.38 170 ALA A C 1
ATOM 1253 O O . ALA A 1 170 ? 20.273 0.065 -0.728 1.00 72.38 170 ALA A O 1
ATOM 1254 N N . THR A 1 171 ? 21.323 -1.365 0.635 1.00 83.12 171 THR A N 1
ATOM 1255 C CA . THR A 1 171 ? 22.031 -2.115 -0.408 1.00 83.12 171 THR A CA 1
ATOM 1256 C C . THR A 1 171 ? 21.100 -2.890 -1.342 1.00 83.12 171 THR A C 1
ATOM 1258 O O . THR A 1 171 ? 21.417 -3.006 -2.525 1.00 83.12 171 THR A O 1
ATOM 1261 N N . SER A 1 172 ? 19.936 -3.356 -0.872 1.00 89.06 172 SER A N 1
ATOM 1262 C CA . SER A 1 172 ? 18.947 -4.071 -1.696 1.00 89.06 172 SER A CA 1
ATOM 1263 C C . SER A 1 172 ? 18.390 -3.195 -2.824 1.00 89.06 172 SER A C 1
ATOM 1265 O O . SER A 1 172 ? 18.073 -3.695 -3.900 1.00 89.06 172 SER A O 1
ATOM 1267 N N . TRP A 1 173 ? 18.350 -1.877 -2.611 1.00 93.12 173 TRP A N 1
ATOM 1268 C CA . TRP A 1 173 ? 17.898 -0.881 -3.585 1.00 93.12 173 TRP A CA 1
ATOM 1269 C C . TRP A 1 173 ? 19.025 -0.323 -4.468 1.00 93.12 173 TRP A C 1
ATOM 1271 O O . TRP A 1 173 ? 18.773 0.511 -5.329 1.00 93.12 173 TRP A O 1
ATOM 1281 N N . ASN A 1 174 ? 20.270 -0.783 -4.297 1.00 92.00 174 ASN A N 1
ATOM 1282 C CA . ASN A 1 174 ? 21.440 -0.263 -5.016 1.00 92.00 174 ASN A CA 1
ATOM 1283 C C . ASN A 1 174 ? 21.952 -1.210 -6.123 1.00 92.00 174 ASN A C 1
ATOM 1285 O O . ASN A 1 174 ? 23.127 -1.201 -6.506 1.00 92.00 174 ASN A O 1
ATOM 1289 N N . THR A 1 175 ? 21.077 -2.060 -6.663 1.00 93.44 175 THR A N 1
ATOM 1290 C CA . THR A 1 175 ? 21.424 -2.915 -7.807 1.00 93.44 175 THR A CA 1
ATOM 1291 C C . THR A 1 175 ? 21.518 -2.078 -9.094 1.00 93.44 175 THR A C 1
ATOM 1293 O O . THR A 1 175 ? 20.945 -0.987 -9.169 1.00 93.44 175 THR A O 1
ATOM 1296 N N . PRO A 1 176 ? 22.242 -2.535 -10.137 1.00 93.75 176 PRO A N 1
ATOM 1297 C CA . PRO A 1 176 ? 22.304 -1.817 -11.414 1.00 93.75 176 PRO A CA 1
ATOM 1298 C C . PRO A 1 176 ? 20.925 -1.504 -12.010 1.00 93.75 176 PRO A C 1
ATOM 1300 O O . PRO A 1 176 ? 20.740 -0.431 -12.577 1.00 93.75 176 PRO A O 1
ATOM 1303 N N . LEU A 1 177 ? 19.953 -2.406 -11.841 1.00 95.12 177 LEU A N 1
ATOM 1304 C CA . LEU A 1 177 ? 18.609 -2.253 -12.393 1.00 95.12 177 LEU A CA 1
ATOM 1305 C C . LEU A 1 177 ? 17.788 -1.205 -11.624 1.00 95.12 177 LEU A C 1
ATOM 1307 O O . LEU A 1 177 ? 17.172 -0.342 -12.245 1.00 95.12 177 LEU A O 1
ATOM 1311 N N . TRP A 1 178 ? 17.862 -1.189 -10.288 1.00 96.62 178 TRP A N 1
ATOM 1312 C CA . TRP A 1 178 ? 17.233 -0.134 -9.481 1.00 96.62 178 TRP A CA 1
ATOM 1313 C C . TRP A 1 178 ? 17.845 1.248 -9.746 1.00 96.62 178 TRP A C 1
ATOM 1315 O O . TRP A 1 178 ? 17.118 2.233 -9.891 1.00 96.62 178 TRP A O 1
ATOM 1325 N N . ARG A 1 179 ? 19.171 1.315 -9.936 1.00 94.81 179 ARG A N 1
ATOM 1326 C CA . ARG A 1 179 ? 19.862 2.546 -10.353 1.00 94.81 179 ARG A CA 1
ATOM 1327 C C . ARG A 1 179 ? 19.447 3.016 -11.746 1.00 94.81 179 ARG A C 1
ATOM 1329 O O . ARG A 1 179 ? 19.219 4.210 -11.924 1.00 94.81 179 ARG A O 1
ATOM 1336 N N . ALA A 1 180 ? 19.302 2.104 -12.710 1.00 94.31 180 ALA A N 1
ATOM 1337 C CA . ALA A 1 180 ? 18.804 2.428 -14.050 1.00 94.31 180 ALA A CA 1
ATOM 1338 C C . ALA A 1 180 ? 17.386 3.024 -14.006 1.00 94.31 180 ALA A C 1
ATOM 1340 O O . ALA A 1 180 ? 17.074 3.956 -14.743 1.00 94.31 180 ALA A O 1
ATOM 1341 N N . LEU A 1 181 ? 16.551 2.540 -13.082 1.00 96.88 181 LEU A N 1
ATOM 1342 C CA . LEU A 1 181 ? 15.211 3.069 -12.820 1.00 96.88 181 LEU A CA 1
ATOM 1343 C C . LEU A 1 181 ? 15.205 4.330 -11.945 1.00 96.88 181 LEU A C 1
ATOM 1345 O O . LEU A 1 181 ? 14.136 4.881 -11.698 1.00 96.88 181 LEU A O 1
ATOM 1349 N N . LYS A 1 182 ? 16.367 4.790 -11.460 1.00 95.38 182 LYS A N 1
ATOM 1350 C CA . LYS A 1 182 ? 16.492 5.899 -10.497 1.00 95.38 182 LYS A CA 1
ATOM 1351 C C . LYS A 1 182 ? 15.571 5.715 -9.281 1.00 95.38 182 LYS A C 1
ATOM 1353 O O . LYS A 1 182 ? 15.021 6.682 -8.754 1.00 95.38 182 LYS A O 1
ATOM 1358 N N . PHE A 1 183 ? 15.383 4.466 -8.860 1.00 95.88 183 PHE A N 1
ATOM 1359 C CA . PHE A 1 183 ? 14.476 4.096 -7.786 1.00 95.88 183 PHE A CA 1
ATOM 1360 C C . PHE A 1 183 ? 15.260 3.663 -6.555 1.00 95.88 183 PHE A C 1
ATOM 1362 O O . PHE A 1 183 ? 16.154 2.825 -6.639 1.00 95.88 183 PHE A O 1
ATOM 1369 N N . GLN A 1 184 ? 14.904 4.234 -5.410 1.00 93.19 184 GLN A N 1
ATOM 1370 C CA . GLN A 1 184 ? 15.444 3.865 -4.111 1.00 93.19 184 GLN A CA 1
ATOM 1371 C C . GLN A 1 184 ? 14.400 4.140 -3.033 1.00 93.19 184 GLN A C 1
ATOM 1373 O O . GLN A 1 184 ? 13.639 5.106 -3.135 1.00 93.19 184 GLN A O 1
ATOM 1378 N N . ILE A 1 185 ? 14.403 3.319 -1.986 1.00 92.06 185 ILE A N 1
ATOM 1379 C CA . ILE A 1 185 ? 13.623 3.554 -0.775 1.00 92.06 185 ILE A CA 1
ATOM 1380 C C . ILE A 1 185 ? 14.600 3.711 0.382 1.00 92.06 185 ILE A C 1
ATOM 1382 O O . ILE A 1 185 ? 15.380 2.810 0.693 1.00 92.06 185 ILE A O 1
ATOM 1386 N N . SER A 1 186 ? 14.563 4.885 1.003 1.00 83.69 186 SER A N 1
ATOM 1387 C CA . SER A 1 186 ? 15.323 5.201 2.204 1.00 83.69 186 SER A CA 1
ATOM 1388 C C . SER A 1 186 ? 14.383 5.171 3.406 1.00 83.69 186 SER A C 1
ATOM 1390 O O . SER A 1 186 ? 13.509 6.028 3.520 1.00 83.69 186 SER A O 1
ATOM 1392 N N . GLY A 1 187 ? 14.577 4.209 4.305 1.00 85.00 187 GLY A N 1
ATOM 1393 C CA . GLY A 1 187 ? 13.827 4.107 5.556 1.00 85.00 187 GLY A CA 1
ATOM 1394 C C . GLY A 1 187 ? 12.744 3.019 5.573 1.00 85.00 187 GLY A C 1
ATOM 1395 O O . GLY A 1 187 ? 12.643 2.219 4.639 1.00 85.00 187 GLY A O 1
ATOM 1396 N N . PRO A 1 188 ? 11.966 2.951 6.669 1.00 88.88 188 PRO A N 1
ATOM 1397 C CA . PRO A 1 188 ? 10.897 1.972 6.833 1.00 88.88 188 PRO A CA 1
ATOM 1398 C C . PRO A 1 188 ? 9.808 2.146 5.775 1.00 88.88 188 PRO A C 1
ATOM 1400 O O . PRO A 1 188 ? 9.394 3.266 5.479 1.00 88.88 188 PRO A O 1
ATOM 1403 N N . HIS A 1 189 ? 9.335 1.030 5.238 1.00 93.38 189 HIS A N 1
ATOM 1404 C CA . HIS A 1 189 ? 8.373 0.974 4.142 1.00 93.38 189 HIS A CA 1
ATOM 1405 C C . HIS A 1 189 ? 7.533 -0.312 4.275 1.00 93.38 189 HIS A C 1
ATOM 1407 O O . HIS A 1 189 ? 7.879 -1.177 5.086 1.00 93.38 189 HIS A O 1
ATOM 1413 N N . TYR A 1 190 ? 6.413 -0.417 3.560 1.00 94.94 190 TYR A N 1
ATOM 1414 C CA . TYR A 1 190 ? 5.405 -1.482 3.729 1.00 94.94 190 TYR A CA 1
ATOM 1415 C C . TYR A 1 190 ? 5.220 -2.357 2.481 1.00 94.94 190 TYR A C 1
ATOM 1417 O O . TYR A 1 190 ? 4.556 -3.392 2.550 1.00 94.94 190 TYR A O 1
ATOM 1425 N N . TYR A 1 191 ? 5.795 -1.958 1.343 1.00 95.75 191 TYR A N 1
ATOM 1426 C CA . TYR A 1 191 ? 5.637 -2.661 0.073 1.00 95.75 191 TYR A CA 1
ATOM 1427 C C . TYR A 1 191 ? 6.958 -3.196 -0.471 1.00 95.75 191 TYR A C 1
ATOM 1429 O O . TYR A 1 191 ? 7.955 -2.487 -0.568 1.00 95.75 191 TYR A O 1
ATOM 1437 N N . GLN A 1 192 ? 6.946 -4.444 -0.930 1.00 96.00 192 GLN A N 1
ATOM 1438 C CA . GLN A 1 192 ? 8.011 -4.970 -1.780 1.00 96.00 192 GLN A CA 1
ATOM 1439 C C . GLN A 1 192 ? 7.761 -4.533 -3.218 1.00 96.00 192 GLN A C 1
ATOM 1441 O O . GLN A 1 192 ? 6.620 -4.558 -3.685 1.00 96.00 192 GLN A O 1
ATOM 1446 N N . PHE A 1 193 ? 8.828 -4.219 -3.946 1.00 97.44 193 PHE A N 1
ATOM 1447 C CA . PHE A 1 193 ? 8.753 -3.862 -5.359 1.00 97.44 193 PHE A CA 1
ATOM 1448 C C . PHE A 1 193 ? 9.507 -4.871 -6.215 1.00 97.44 193 PHE A C 1
ATOM 1450 O O . PHE A 1 193 ? 10.526 -5.429 -5.802 1.00 97.44 193 PHE A O 1
ATOM 1457 N N . ARG A 1 194 ? 9.010 -5.084 -7.429 1.00 97.81 194 ARG A N 1
ATOM 1458 C CA . ARG A 1 194 ? 9.663 -5.882 -8.462 1.00 97.81 194 ARG A CA 1
ATOM 1459 C C . ARG A 1 194 ? 9.554 -5.177 -9.801 1.00 97.81 194 ARG A C 1
ATOM 1461 O O . ARG A 1 194 ? 8.525 -4.589 -10.121 1.00 97.81 194 ARG A O 1
ATOM 1468 N N . TYR A 1 195 ? 10.610 -5.264 -10.592 1.00 98.50 195 TYR A N 1
ATOM 1469 C CA . TYR A 1 195 ? 10.623 -4.841 -11.980 1.00 98.50 195 TYR A CA 1
ATOM 1470 C C . TYR A 1 195 ? 11.141 -5.980 -12.854 1.00 98.50 195 TYR A C 1
ATOM 1472 O O . TYR A 1 195 ? 12.180 -6.570 -12.561 1.00 98.50 195 TYR A O 1
ATOM 1480 N N . THR A 1 196 ? 10.441 -6.244 -13.953 1.00 98.50 196 THR A N 1
ATOM 1481 C CA . THR A 1 196 ? 10.859 -7.182 -14.996 1.00 98.50 196 THR A CA 1
ATOM 1482 C C . THR A 1 196 ? 10.710 -6.502 -16.353 1.00 98.50 196 THR A C 1
ATOM 1484 O O . THR A 1 196 ? 9.610 -6.093 -16.726 1.00 98.50 196 THR A O 1
ATOM 1487 N N . GLY A 1 197 ? 11.808 -6.356 -17.093 1.00 97.31 197 GLY A N 1
ATOM 1488 C CA . GLY A 1 197 ? 11.849 -5.563 -18.320 1.00 97.31 197 GLY A CA 1
ATOM 1489 C C . GLY A 1 197 ? 12.648 -6.186 -19.460 1.00 97.31 197 GLY A C 1
ATOM 1490 O O . GLY A 1 197 ? 13.618 -6.917 -19.260 1.00 97.31 197 GLY A O 1
ATOM 1491 N N . THR A 1 198 ? 12.234 -5.838 -20.673 1.00 95.81 198 THR A N 1
ATOM 1492 C CA . THR A 1 198 ? 12.910 -6.045 -21.957 1.00 95.81 198 THR A CA 1
ATOM 1493 C C . THR A 1 198 ? 13.080 -4.684 -22.639 1.00 95.81 198 THR A C 1
ATOM 1495 O O . THR A 1 198 ? 12.558 -3.678 -22.163 1.00 95.81 198 THR A O 1
ATOM 1498 N N . ALA A 1 199 ? 13.760 -4.621 -23.787 1.00 93.44 199 ALA A N 1
ATOM 1499 C CA . ALA A 1 199 ? 13.930 -3.353 -24.502 1.00 93.44 199 ALA A CA 1
ATOM 1500 C C . ALA A 1 199 ? 12.590 -2.720 -24.946 1.00 93.44 199 ALA A C 1
ATOM 1502 O O . ALA A 1 199 ? 12.496 -1.497 -25.050 1.00 93.44 199 ALA A O 1
ATOM 1503 N N . SER A 1 200 ? 11.547 -3.526 -25.178 1.00 95.62 200 SER A N 1
ATOM 1504 C CA . SER A 1 200 ? 10.250 -3.076 -25.701 1.00 95.62 200 SER A CA 1
ATOM 1505 C C . SER A 1 200 ? 9.098 -3.131 -24.697 1.00 95.62 200 SER A C 1
ATOM 1507 O O . SER A 1 200 ? 8.038 -2.573 -24.969 1.00 95.62 200 SER A O 1
ATOM 1509 N N . SER A 1 201 ? 9.258 -3.765 -23.536 1.00 97.50 201 SER A N 1
ATOM 1510 C CA . SER A 1 201 ? 8.190 -3.839 -22.536 1.00 97.50 201 SER A CA 1
ATOM 1511 C C . SER A 1 201 ? 8.719 -3.969 -21.118 1.00 97.50 201 SER A C 1
ATOM 1513 O O . SER A 1 201 ? 9.762 -4.580 -20.910 1.00 97.50 201 SER A O 1
ATOM 1515 N N . PHE A 1 202 ? 7.958 -3.507 -20.132 1.00 98.38 202 PHE A N 1
ATOM 1516 C CA . PHE A 1 202 ? 8.226 -3.830 -18.736 1.00 98.38 202 PHE A CA 1
ATOM 1517 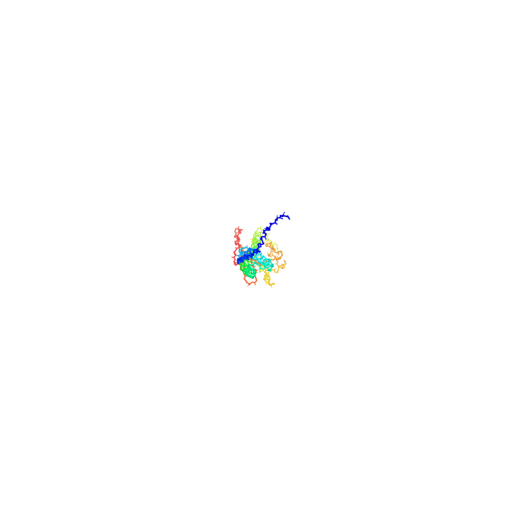C C . PHE A 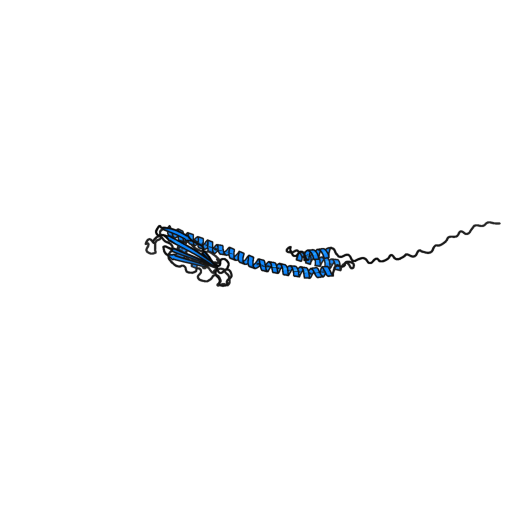1 202 ? 6.948 -4.083 -17.942 1.00 98.38 202 PHE A C 1
ATOM 1519 O O . PHE A 1 202 ? 5.864 -3.601 -18.281 1.00 98.38 202 PHE A O 1
ATOM 1526 N N . VAL A 1 203 ? 7.103 -4.813 -16.844 1.00 98.56 203 VAL A N 1
ATOM 1527 C CA . VAL A 1 203 ? 6.113 -4.980 -15.786 1.00 98.56 203 VAL A CA 1
ATOM 1528 C C . VAL A 1 203 ? 6.772 -4.536 -14.488 1.00 98.56 203 VAL A C 1
ATOM 1530 O O . VAL A 1 203 ? 7.868 -4.991 -14.165 1.00 98.56 203 VAL A O 1
ATOM 1533 N N . ALA A 1 204 ? 6.124 -3.628 -13.764 1.00 98.62 204 ALA A N 1
ATOM 1534 C CA . ALA A 1 204 ? 6.530 -3.289 -12.409 1.00 98.62 204 ALA A CA 1
ATOM 1535 C C . ALA A 1 204 ? 5.385 -3.574 -11.445 1.00 98.62 204 ALA A C 1
ATOM 1537 O O . ALA A 1 204 ? 4.228 -3.243 -11.715 1.00 98.62 204 ALA A O 1
ATOM 1538 N N . GLU A 1 205 ? 5.729 -4.206 -10.336 1.00 98.44 205 GLU A N 1
ATOM 1539 C CA . GLU A 1 205 ? 4.797 -4.743 -9.361 1.00 98.44 205 GLU A CA 1
ATOM 1540 C C . GLU A 1 205 ? 5.156 -4.214 -7.977 1.00 98.44 205 GLU A C 1
ATOM 1542 O O . GLU A 1 205 ? 6.333 -4.111 -7.628 1.00 98.44 205 GLU A O 1
ATOM 1547 N N . ALA A 1 206 ? 4.137 -3.893 -7.189 1.00 98.12 206 ALA A N 1
ATOM 1548 C CA . ALA A 1 206 ? 4.265 -3.644 -5.765 1.00 98.12 206 ALA A CA 1
ATOM 1549 C C . ALA A 1 206 ? 3.314 -4.576 -5.019 1.00 98.12 206 ALA A C 1
ATOM 1551 O O . ALA A 1 206 ? 2.168 -4.745 -5.443 1.00 98.12 206 ALA A O 1
ATOM 1552 N N . ARG A 1 207 ? 3.779 -5.176 -3.921 1.00 96.38 207 ARG A N 1
ATOM 1553 C CA . ARG A 1 207 ? 2.937 -6.000 -3.047 1.00 96.38 207 ARG A CA 1
ATOM 1554 C C . ARG A 1 207 ? 3.175 -5.691 -1.578 1.00 96.38 207 ARG A C 1
ATOM 1556 O O . ARG A 1 207 ? 4.321 -5.481 -1.185 1.00 96.38 207 ARG A O 1
ATOM 1563 N N . GLY A 1 208 ? 2.113 -5.695 -0.786 1.00 95.31 208 GLY A N 1
ATOM 1564 C CA . GLY A 1 208 ? 2.170 -5.432 0.648 1.00 95.31 208 GLY A CA 1
ATOM 1565 C C . GLY A 1 208 ? 1.172 -6.301 1.399 1.00 95.31 208 GLY A C 1
ATOM 1566 O O . GLY A 1 208 ? 0.050 -6.488 0.932 1.00 95.31 208 GLY A O 1
ATOM 1567 N N . ASP A 1 209 ? 1.606 -6.813 2.543 1.00 94.69 209 ASP A N 1
ATOM 1568 C CA . ASP A 1 209 ? 0.798 -7.545 3.518 1.00 94.69 209 ASP A CA 1
ATOM 1569 C C . ASP A 1 209 ? 0.735 -6.650 4.766 1.00 94.69 209 ASP A C 1
ATOM 1571 O O . ASP A 1 209 ? 1.731 -6.484 5.478 1.00 94.69 209 ASP A O 1
ATOM 1575 N N . LEU A 1 210 ? -0.376 -5.921 4.921 1.00 92.94 210 LEU A N 1
ATOM 1576 C CA . LEU A 1 210 ? -0.477 -4.815 5.882 1.00 92.94 210 LEU A CA 1
ATOM 1577 C C . LEU A 1 210 ? -0.922 -5.267 7.278 1.00 92.94 210 LEU A C 1
ATOM 1579 O O . LEU A 1 210 ? -0.879 -4.458 8.212 1.00 92.94 210 LEU A O 1
ATOM 1583 N N . ASP A 1 211 ? -1.334 -6.523 7.437 1.00 91.31 211 ASP A N 1
ATOM 1584 C CA . ASP A 1 211 ? -1.717 -7.111 8.721 1.00 91.31 211 ASP A CA 1
ATOM 1585 C C . ASP A 1 211 ? -1.141 -8.497 9.008 1.00 91.31 211 ASP A C 1
ATOM 1587 O O . ASP A 1 211 ? -1.406 -9.062 10.070 1.00 91.31 211 ASP A O 1
ATOM 1591 N N . CYS A 1 212 ? -0.235 -8.953 8.152 1.00 92.94 212 CYS A N 1
ATOM 1592 C CA . CYS A 1 212 ? 0.565 -10.151 8.322 1.00 92.94 212 CYS A CA 1
ATOM 1593 C C . CYS A 1 212 ? -0.237 -11.451 8.323 1.00 92.94 212 CYS A C 1
ATOM 1595 O O . CYS A 1 212 ? 0.165 -12.417 8.980 1.00 92.94 212 CYS A O 1
ATOM 1597 N N . ASP A 1 213 ? -1.333 -11.492 7.566 1.00 92.31 213 ASP A N 1
ATOM 1598 C CA . ASP A 1 213 ? -2.173 -12.677 7.393 1.00 92.31 213 ASP A CA 1
ATOM 1599 C C . ASP A 1 213 ? -1.763 -13.553 6.187 1.00 92.31 213 ASP A C 1
ATOM 1601 O O . ASP A 1 213 ? -2.267 -14.667 6.016 1.00 92.31 213 ASP A O 1
ATOM 1605 N N . GLY A 1 214 ? -0.785 -13.102 5.392 1.00 91.00 214 GLY A N 1
ATOM 1606 C CA . GLY A 1 214 ? -0.289 -13.794 4.203 1.00 91.00 214 GLY A CA 1
ATOM 1607 C C . GLY A 1 214 ? -1.058 -13.477 2.919 1.00 91.00 214 GLY A C 1
ATOM 1608 O O . GLY A 1 214 ? -0.711 -14.017 1.861 1.00 91.00 214 GLY A O 1
ATOM 1609 N N . VAL A 1 215 ? -2.061 -12.602 2.983 1.00 92.88 215 VAL A N 1
ATOM 1610 C CA . VAL A 1 215 ? -2.770 -12.054 1.833 1.00 92.88 215 VAL A CA 1
ATOM 1611 C C . VAL A 1 215 ? -2.099 -10.746 1.410 1.00 92.88 215 VAL A C 1
ATOM 1613 O O . VAL A 1 215 ? -1.672 -9.929 2.217 1.00 92.88 215 VAL A O 1
ATOM 1616 N N . PHE A 1 216 ? -1.932 -10.562 0.099 1.00 94.25 216 PHE A N 1
ATOM 1617 C CA . PHE A 1 216 ? -1.204 -9.416 -0.437 1.00 94.25 216 PHE A CA 1
ATOM 1618 C C . PHE A 1 216 ? -2.133 -8.483 -1.201 1.00 94.25 216 PHE A C 1
ATOM 1620 O O . PHE A 1 216 ? -2.725 -8.865 -2.215 1.00 94.25 216 PHE A O 1
ATOM 1627 N N . SER A 1 217 ? -2.114 -7.213 -0.813 1.00 95.38 217 SER A N 1
ATOM 1628 C CA . SER A 1 217 ? -2.457 -6.126 -1.724 1.00 95.38 217 SER A CA 1
ATOM 1629 C C . SER A 1 217 ? -1.430 -6.083 -2.856 1.00 95.38 217 SER A C 1
ATOM 1631 O O . SER A 1 217 ? -0.224 -6.190 -2.617 1.00 95.38 217 SER A O 1
ATOM 1633 N N . SER A 1 218 ? -1.883 -5.974 -4.108 1.00 96.31 218 SER A N 1
ATOM 1634 C CA . SER A 1 218 ? -0.986 -5.970 -5.269 1.00 96.31 218 SER A CA 1
ATOM 1635 C C . SER A 1 218 ? -1.341 -4.896 -6.288 1.00 96.31 218 SER A C 1
ATOM 1637 O O . SER A 1 218 ? -2.503 -4.638 -6.601 1.00 96.31 218 SER A O 1
ATOM 1639 N N . TYR A 1 219 ? -0.296 -4.266 -6.812 1.00 98.12 219 TYR A N 1
ATOM 1640 C CA . TYR A 1 219 ? -0.364 -3.158 -7.751 1.00 98.12 219 TYR A CA 1
ATOM 1641 C C . TYR A 1 219 ? 0.557 -3.471 -8.920 1.00 98.12 219 TYR A C 1
ATOM 1643 O O . TYR A 1 219 ? 1.730 -3.777 -8.718 1.00 98.12 219 TYR A O 1
ATOM 1651 N N . THR A 1 220 ? 0.055 -3.364 -10.146 1.00 98.50 220 THR A N 1
ATOM 1652 C CA . THR A 1 220 ? 0.849 -3.671 -11.342 1.00 98.50 220 THR A CA 1
ATOM 1653 C C . THR A 1 220 ? 0.728 -2.566 -12.376 1.00 98.50 220 THR A C 1
ATOM 1655 O O . THR A 1 220 ? -0.375 -2.240 -12.810 1.00 98.50 220 THR A O 1
ATOM 1658 N N . ILE A 1 221 ? 1.859 -2.039 -12.841 1.00 98.50 221 ILE A N 1
ATOM 1659 C CA . ILE A 1 221 ? 1.928 -1.204 -14.046 1.00 98.50 221 ILE A CA 1
ATOM 1660 C C . ILE A 1 221 ? 2.618 -1.966 -15.176 1.00 98.50 221 ILE A C 1
ATOM 1662 O O . ILE A 1 221 ? 3.494 -2.802 -14.943 1.00 98.50 221 ILE A O 1
ATOM 1666 N N . ARG A 1 222 ? 2.226 -1.666 -16.414 1.00 98.50 222 ARG A N 1
ATOM 1667 C CA . ARG A 1 222 ? 2.812 -2.267 -17.619 1.00 98.50 222 ARG A CA 1
ATOM 1668 C C . ARG A 1 222 ? 3.198 -1.179 -18.598 1.00 98.50 222 ARG A C 1
ATOM 1670 O O . ARG A 1 222 ? 2.374 -0.317 -18.898 1.00 98.50 222 ARG A O 1
ATOM 1677 N N . GLY A 1 223 ? 4.426 -1.230 -19.094 1.00 97.75 223 GLY A N 1
ATOM 1678 C CA . GLY A 1 223 ? 4.907 -0.344 -20.144 1.00 97.75 223 GLY A CA 1
ATOM 1679 C C . GLY A 1 223 ? 5.206 -1.093 -21.430 1.00 97.75 223 GLY A C 1
ATOM 1680 O O . GLY A 1 223 ? 5.723 -2.207 -21.393 1.00 97.75 223 GLY A O 1
ATOM 1681 N N . THR A 1 224 ? 4.913 -0.467 -22.562 1.00 97.44 224 THR A N 1
ATOM 1682 C CA . THR A 1 224 ? 5.288 -0.922 -23.899 1.00 97.44 224 THR A CA 1
ATOM 1683 C C . THR A 1 224 ? 5.937 0.223 -24.670 1.00 97.44 224 THR A C 1
ATOM 1685 O O . THR A 1 224 ? 5.600 1.395 -24.488 1.00 97.44 224 THR A O 1
ATOM 1688 N N . ARG A 1 225 ? 6.909 -0.119 -25.514 1.00 95.25 225 ARG A N 1
ATOM 1689 C CA . ARG A 1 225 ? 7.578 0.779 -26.449 1.00 95.25 225 ARG A CA 1
ATOM 1690 C C . ARG A 1 225 ? 7.371 0.229 -27.852 1.00 95.25 225 ARG A C 1
ATOM 1692 O O . ARG A 1 225 ? 7.789 -0.889 -28.150 1.00 95.25 225 ARG A O 1
ATOM 1699 N N . ASN A 1 226 ? 6.722 1.018 -28.692 1.00 92.44 226 ASN A N 1
ATOM 1700 C CA . ASN A 1 226 ? 6.467 0.669 -30.083 1.00 92.44 226 ASN A CA 1
ATOM 1701 C C . ASN A 1 226 ? 7.723 0.897 -30.943 1.00 92.44 226 ASN A C 1
ATOM 1703 O O . ASN A 1 226 ? 8.690 1.536 -30.517 1.00 92.44 226 ASN A O 1
ATOM 1707 N N . ALA A 1 227 ? 7.708 0.378 -32.173 1.00 88.25 227 ALA A N 1
ATOM 1708 C CA . ALA A 1 227 ? 8.816 0.533 -33.119 1.00 88.25 227 ALA A CA 1
ATOM 1709 C C . ALA A 1 227 ? 9.082 2.004 -33.500 1.00 88.25 227 ALA A C 1
ATOM 1711 O O . ALA A 1 227 ? 10.224 2.368 -33.760 1.00 88.25 227 ALA A O 1
ATOM 1712 N N . ASP A 1 228 ? 8.050 2.853 -33.457 1.00 89.50 228 ASP A N 1
ATOM 1713 C CA . ASP A 1 228 ? 8.133 4.307 -33.664 1.00 89.50 228 ASP A CA 1
ATOM 1714 C C . ASP A 1 228 ? 8.770 5.063 -32.478 1.00 89.50 228 ASP A C 1
ATOM 1716 O O . ASP A 1 228 ? 8.944 6.278 -32.526 1.00 89.50 228 ASP A O 1
ATOM 1720 N N . GLY A 1 229 ? 9.117 4.356 -31.399 1.00 86.25 229 GLY A N 1
ATOM 1721 C CA . GLY A 1 229 ? 9.678 4.926 -30.179 1.00 86.25 229 GLY A CA 1
ATOM 1722 C C . GLY A 1 229 ? 8.648 5.502 -29.209 1.00 86.25 229 GLY A C 1
ATOM 1723 O O . GLY A 1 229 ? 9.038 5.937 -28.123 1.00 86.25 229 GLY A O 1
ATOM 1724 N N . SER A 1 230 ? 7.351 5.465 -29.536 1.00 91.44 230 SER A N 1
ATOM 1725 C CA . SER A 1 230 ? 6.295 5.867 -28.608 1.00 91.44 230 SER A CA 1
ATOM 1726 C C . SER A 1 230 ? 6.242 4.925 -27.402 1.00 91.44 230 SER A C 1
ATOM 1728 O O . SER A 1 230 ? 6.373 3.705 -27.525 1.00 91.44 230 SER A O 1
ATOM 1730 N N . VAL A 1 231 ? 6.073 5.508 -26.212 1.00 94.62 231 VAL A N 1
ATOM 1731 C CA . VAL A 1 231 ? 6.035 4.790 -24.933 1.00 94.62 231 VAL A CA 1
ATOM 1732 C C . VAL A 1 231 ? 4.646 4.913 -24.324 1.00 94.62 231 VAL A C 1
ATOM 1734 O O . VAL A 1 231 ? 4.195 6.016 -24.010 1.00 94.62 231 VAL A O 1
ATOM 1737 N N . TRP A 1 232 ? 4.011 3.770 -24.090 1.00 95.31 232 TRP A N 1
ATOM 1738 C CA . TRP A 1 232 ? 2.712 3.653 -23.438 1.00 95.31 232 TRP A CA 1
ATOM 1739 C C . TRP A 1 232 ? 2.890 2.964 -22.096 1.00 95.31 232 TRP A C 1
ATOM 1741 O O . TRP A 1 232 ? 3.495 1.901 -22.020 1.00 95.31 232 TRP A O 1
ATOM 1751 N N . ILE A 1 233 ? 2.386 3.564 -21.019 1.00 95.88 233 ILE A N 1
ATOM 1752 C CA . ILE A 1 233 ? 2.429 2.958 -19.685 1.00 95.88 233 ILE A CA 1
ATOM 1753 C C . ILE A 1 233 ? 1.021 2.983 -19.104 1.00 95.88 233 ILE A C 1
ATOM 1755 O O . ILE A 1 233 ? 0.394 4.037 -19.033 1.00 95.88 233 ILE A O 1
ATOM 1759 N N . THR A 1 234 ? 0.538 1.812 -18.703 1.00 95.50 234 THR A N 1
ATOM 1760 C CA . THR A 1 234 ? -0.822 1.561 -18.216 1.00 95.50 234 THR A CA 1
ATOM 1761 C C . THR A 1 234 ? -0.809 1.096 -16.760 1.00 95.50 234 THR A C 1
ATOM 1763 O O . THR A 1 234 ? 0.197 0.570 -16.271 1.00 95.50 234 THR A O 1
ATOM 1766 N N . GLY A 1 235 ? -1.939 1.280 -16.072 1.00 92.31 235 GLY A N 1
ATOM 1767 C CA . GLY A 1 235 ? -2.116 0.930 -14.662 1.00 92.31 235 GLY A CA 1
ATOM 1768 C C . GLY A 1 235 ? -1.954 2.123 -13.702 1.00 92.31 235 GLY A C 1
ATOM 1769 O O . GLY A 1 235 ? -1.882 3.269 -14.154 1.00 92.31 235 GLY A O 1
ATOM 1770 N N . PRO A 1 236 ? -1.886 1.868 -12.382 1.00 93.12 236 PRO A N 1
ATOM 1771 C CA . PRO A 1 236 ? -1.798 0.544 -11.765 1.00 93.12 236 PRO A CA 1
ATOM 1772 C C . PRO A 1 236 ? -3.109 -0.251 -11.845 1.00 93.12 236 PRO A C 1
ATOM 1774 O O . PRO A 1 236 ? -4.186 0.280 -11.594 1.00 93.12 236 PRO A O 1
ATOM 1777 N N . VAL A 1 237 ? -3.013 -1.539 -12.176 1.00 96.12 237 VAL A N 1
ATOM 1778 C CA . VAL A 1 237 ? -4.065 -2.523 -11.898 1.00 96.12 237 VAL A CA 1
ATOM 1779 C C . VAL A 1 237 ? -3.936 -2.895 -10.429 1.00 96.12 237 VAL A C 1
ATOM 1781 O O . VAL A 1 237 ? -2.889 -3.397 -10.023 1.00 96.12 237 VAL A O 1
ATOM 1784 N N . ILE A 1 238 ? -4.977 -2.617 -9.651 1.00 95.88 238 ILE A N 1
ATOM 1785 C CA . ILE A 1 238 ? -5.012 -2.854 -8.209 1.00 95.88 238 ILE A CA 1
ATOM 1786 C C . ILE A 1 238 ? -5.824 -4.119 -7.956 1.00 95.88 238 ILE A C 1
ATOM 1788 O O . ILE A 1 238 ? -6.942 -4.251 -8.457 1.00 95.88 238 ILE A O 1
ATOM 1792 N N . ARG A 1 239 ? -5.271 -5.043 -7.177 1.00 93.75 239 ARG A N 1
ATOM 1793 C CA . ARG A 1 239 ? -6.000 -6.183 -6.624 1.00 93.75 239 ARG A CA 1
ATOM 1794 C C . ARG A 1 239 ? -5.851 -6.140 -5.120 1.00 93.75 239 ARG A C 1
ATOM 1796 O O . ARG A 1 239 ? -4.768 -5.832 -4.622 1.00 93.75 239 ARG A O 1
ATOM 1803 N N . ASN A 1 240 ? -6.930 -6.484 -4.431 1.00 89.44 240 ASN A N 1
ATOM 1804 C CA . ASN A 1 240 ? -6.876 -6.749 -3.005 1.00 89.44 240 ASN A CA 1
ATOM 1805 C C . ASN A 1 240 ? -6.391 -5.505 -2.216 1.00 89.44 240 ASN A C 1
ATOM 1807 O O . ASN A 1 240 ? -5.575 -5.607 -1.313 1.00 89.44 240 ASN A O 1
ATOM 1811 N N . GLU A 1 241 ? -6.858 -4.300 -2.600 1.00 83.25 241 GLU A N 1
ATOM 1812 C CA . GLU A 1 241 ? -6.327 -2.985 -2.155 1.00 83.25 241 GLU A CA 1
ATOM 1813 C C . GLU A 1 241 ? -6.238 -2.824 -0.626 1.00 83.25 241 GLU A C 1
ATOM 1815 O O . GLU A 1 241 ? -5.405 -2.071 -0.128 1.00 83.25 241 GLU A O 1
ATOM 1820 N N . LEU A 1 242 ? -7.123 -3.497 0.109 1.00 73.50 242 LEU A N 1
ATOM 1821 C CA . LEU A 1 242 ? -7.248 -3.424 1.566 1.00 73.50 242 LEU A CA 1
ATOM 1822 C C . LEU A 1 242 ? -7.301 -4.809 2.207 1.00 73.50 242 LEU A C 1
ATOM 1824 O O . LEU A 1 242 ? -7.899 -4.925 3.281 1.00 73.50 242 LEU A O 1
ATOM 1828 N N . GLU A 1 243 ? -6.812 -5.827 1.500 1.00 60.56 243 GLU A N 1
ATOM 1829 C CA . GLU A 1 243 ? -6.853 -7.191 2.025 1.00 60.56 243 GLU A CA 1
ATOM 1830 C C . GLU A 1 243 ? -6.032 -7.330 3.295 1.00 60.56 243 GLU A C 1
ATOM 1832 O O . GLU A 1 243 ? -4.935 -6.724 3.365 1.00 60.56 243 GLU A O 1
#